Protein AF-A0A2C6KV16-F1 (afdb_monomer_lite)

Foldseek 3Di:
DVVVVVVVLVVLCVVCVPPDPVVNVVVVVVVVVLVVVVVVLVVLVVVLVVCVVCVVVVVHDPVNSVVSVVVSVVVVVVSVVVVVVVVVVVVVVVVVVVVVVVVPDDDDDDDDDDDDDDDDPPPVVVVVVVVVVVVVVVVVVVVVVVVVVVVVVVVVVVVVVVVVVVVVVVVVVVVVVVVVVVVVVVVVVVVVVVVVVVVCVVPPPCPVVVVVVVVVVVVVVVVVVVVVVD

Radius of gyration: 39.73 Å; chains: 1; bounding box: 92×37×128 Å

Sequence (230 aa):
RQQRGFESLRRISETTKNLPPLILLLIVIIQILHHDFLSELKTLEKTVDVAERNAARFGLSAEEVQERRAFVSSQRAILDTIRSQLQKAIERENKEKRKAAENGGAGGEERMLFTSSSHLVREETTAAIFHNQQKQHQTLLLQQQDSQLEEISQSASKLHETALMINQELQDQHRMLDELDEDIDQQAAQMNFLMRRMAKILKTSSVRQLCLILWLTCIALLLFLLLIIT

pLDDT: mean 70.68, std 15.04, range [32.41, 92.5]

InterPro domains:
  IPR000727 Target SNARE coiled-coil homology domain [PS50192] (139-201)
  IPR010989 SNARE [SSF47661] (39-88)
  IPR015260 Syntaxin 6/10/61, N-terminal [PF09177] (40-82)

Organism: NCBI:txid483139

Secondary structure (DSSP, 8-state):
-HHHHHHHHHHHHHHTTTS-HHHHHHHHHHHHHHHHHHHHHHHHHHHHHHHHHTHHHHT--HHHHHHHHHHHHHHHHHHHHHHHHHHHHHHHHHHHHHHHHHTT---------------SSSHHHHHHHHHHHHHHHHHHHHHHHHHHHHHHHHHHHHHHHHHHHHHHHHHHHHHHHHHHHHHHHHHHHHHHHHHHHHHHHHHHHHHHHHHHHHHHHHHHHHHHHHHHH-

Structure (mmCIF, N/CA/C/O backbone):
data_AF-A0A2C6KV16-F1
#
_entry.id   AF-A0A2C6KV16-F1
#
loop_
_atom_site.group_PDB
_atom_site.id
_atom_site.type_symbol
_atom_site.label_atom_id
_atom_site.label_alt_id
_atom_site.label_comp_id
_atom_site.label_asym_id
_atom_site.label_entity_id
_atom_site.label_seq_id
_atom_site.pdbx_PDB_ins_code
_atom_site.Cartn_x
_atom_site.Cartn_y
_atom_site.Cartn_z
_atom_site.occupancy
_atom_site.B_iso_or_equiv
_atom_site.auth_seq_id
_atom_site.auth_comp_id
_atom_site.auth_asym_id
_atom_site.auth_atom_id
_atom_site.pdbx_PDB_model_num
ATOM 1 N N . ARG A 1 1 ? -15.009 -27.052 -14.267 1.00 50.97 1 ARG A N 1
ATOM 2 C CA . ARG A 1 1 ? -14.378 -25.701 -14.221 1.00 50.97 1 ARG A CA 1
ATOM 3 C C . ARG A 1 1 ? -12.845 -25.790 -14.161 1.00 50.97 1 ARG A C 1
ATOM 5 O O . ARG A 1 1 ? -12.214 -25.065 -14.911 1.00 50.97 1 ARG A O 1
ATOM 12 N N . GLN A 1 2 ? -12.268 -26.729 -13.398 1.00 45.97 2 GLN A N 1
ATOM 13 C CA . GLN A 1 2 ? -10.814 -26.977 -13.296 1.00 45.97 2 GLN A CA 1
ATOM 14 C C . GLN A 1 2 ? -10.091 -27.299 -14.625 1.00 45.97 2 GLN A C 1
ATOM 16 O O . GLN A 1 2 ? -9.020 -26.762 -14.876 1.00 45.97 2 GLN A O 1
ATOM 21 N N . GLN A 1 3 ? -10.689 -28.099 -15.520 1.00 42.94 3 GLN A N 1
ATOM 22 C CA . GLN A 1 3 ? -10.040 -28.495 -16.787 1.00 42.94 3 GLN A CA 1
ATOM 23 C C . GLN A 1 3 ? -9.777 -27.330 -17.755 1.00 42.94 3 GLN A C 1
ATOM 25 O O . GLN A 1 3 ? -8.780 -27.340 -18.467 1.00 42.94 3 GLN A O 1
ATOM 30 N N . ARG A 1 4 ? -10.617 -26.285 -17.743 1.00 53.72 4 ARG A N 1
ATOM 31 C CA . ARG A 1 4 ? -10.413 -25.104 -18.601 1.00 53.72 4 ARG A CA 1
ATOM 32 C C . ARG A 1 4 ? -9.216 -24.258 -18.149 1.00 53.72 4 ARG A C 1
ATOM 34 O O . ARG A 1 4 ? -8.528 -23.691 -18.991 1.00 53.72 4 ARG A O 1
ATOM 41 N N . GLY A 1 5 ? -8.933 -24.222 -16.843 1.00 53.81 5 GLY A N 1
ATOM 42 C CA . GLY A 1 5 ? -7.751 -23.546 -16.299 1.00 53.81 5 GLY A CA 1
ATOM 43 C C . GLY A 1 5 ? -6.461 -24.245 -16.723 1.00 53.81 5 GLY A C 1
ATOM 44 O O . GLY A 1 5 ? -5.536 -23.601 -17.204 1.00 53.81 5 GLY A O 1
ATOM 45 N N . PHE A 1 6 ? -6.445 -25.578 -16.654 1.00 55.62 6 PHE A N 1
ATOM 46 C CA . PHE A 1 6 ? -5.280 -26.384 -17.021 1.00 55.62 6 PHE A CA 1
ATOM 47 C C . PHE A 1 6 ? -4.923 -26.296 -18.511 1.00 55.62 6 PHE A C 1
ATOM 49 O O . PHE A 1 6 ? -3.746 -26.218 -18.854 1.00 55.62 6 PHE A O 1
ATOM 56 N N . GLU A 1 7 ? -5.914 -26.243 -19.405 1.00 56.78 7 GLU A N 1
ATOM 57 C CA . GLU A 1 7 ? -5.645 -26.046 -20.837 1.00 56.78 7 GLU A CA 1
ATOM 58 C C . GLU A 1 7 ? -5.160 -24.634 -21.173 1.00 56.78 7 GLU A C 1
ATOM 60 O O . GLU A 1 7 ? -4.339 -24.465 -22.074 1.00 56.78 7 GLU A O 1
ATOM 65 N N . SER A 1 8 ? -5.615 -23.627 -20.424 1.00 57.25 8 SER A N 1
ATOM 66 C CA . SER A 1 8 ? -5.128 -22.249 -20.562 1.00 57.25 8 SER A CA 1
ATOM 67 C C . SER A 1 8 ? -3.657 -22.166 -20.144 1.00 57.25 8 SER A C 1
ATOM 69 O O . SER A 1 8 ? -2.835 -21.624 -20.876 1.00 57.25 8 SER A O 1
ATOM 71 N N . LEU A 1 9 ? -3.306 -22.809 -19.026 1.00 51.72 9 LEU A N 1
ATOM 72 C CA . LEU A 1 9 ? -1.932 -22.901 -18.525 1.00 51.72 9 LEU A CA 1
ATOM 73 C C . LEU A 1 9 ? -1.017 -23.712 -19.457 1.00 51.72 9 LEU A C 1
ATOM 75 O O . LEU A 1 9 ? 0.135 -23.338 -19.666 1.00 51.72 9 LEU A O 1
ATOM 79 N N . ARG A 1 10 ? -1.533 -24.781 -20.079 1.00 63.16 10 ARG A N 1
ATOM 80 C CA . ARG A 1 10 ? -0.783 -25.597 -21.048 1.00 63.16 10 ARG A CA 1
ATOM 81 C C . ARG A 1 10 ? -0.471 -24.831 -22.335 1.00 63.16 10 ARG A C 1
ATOM 83 O O . ARG A 1 10 ? 0.656 -24.897 -22.814 1.00 63.16 10 ARG A O 1
ATOM 90 N N . ARG A 1 11 ? -1.433 -24.062 -22.857 1.00 63.81 11 ARG A N 1
ATOM 91 C CA . ARG A 1 11 ? -1.222 -23.205 -24.039 1.00 63.81 11 ARG A CA 1
ATOM 92 C C . ARG A 1 11 ? -0.214 -22.087 -23.762 1.00 63.81 11 ARG A C 1
ATOM 94 O O . ARG A 1 11 ? 0.599 -21.788 -24.627 1.00 63.81 11 ARG A O 1
ATOM 101 N N . ILE A 1 12 ? -0.227 -21.528 -22.551 1.00 53.81 12 ILE A N 1
ATOM 102 C CA . ILE A 1 12 ? 0.716 -20.481 -22.130 1.00 53.81 12 ILE A CA 1
ATOM 103 C C . ILE A 1 12 ? 2.130 -21.053 -21.959 1.00 53.81 12 ILE A C 1
ATOM 105 O O . ILE A 1 12 ? 3.084 -20.454 -22.448 1.00 53.81 12 ILE A O 1
ATOM 109 N N . SER A 1 13 ? 2.255 -22.250 -21.373 1.00 56.69 13 SER A N 1
ATOM 110 C CA . SER A 1 13 ? 3.524 -22.984 -21.266 1.00 56.69 13 SER A CA 1
ATOM 111 C C . SER A 1 13 ? 4.144 -23.308 -22.633 1.00 56.69 13 SER A C 1
ATOM 113 O O . SER A 1 13 ? 5.364 -23.238 -22.792 1.00 56.69 13 SER A O 1
ATOM 115 N N . GLU A 1 14 ? 3.327 -23.625 -23.643 1.00 60.06 14 GLU A N 1
ATOM 116 C CA . GLU A 1 14 ? 3.819 -23.883 -25.001 1.00 60.06 14 GLU A CA 1
ATOM 117 C C . GLU A 1 14 ? 4.309 -22.620 -25.719 1.00 60.06 14 GLU A C 1
ATOM 119 O O . GLU A 1 14 ? 5.289 -22.698 -26.462 1.00 60.06 14 GLU A O 1
ATOM 124 N N . THR A 1 15 ? 3.710 -21.454 -25.454 1.00 56.59 15 THR A N 1
ATOM 125 C CA . THR A 1 15 ? 4.169 -20.156 -25.992 1.00 56.59 15 THR A CA 1
ATOM 126 C C . THR A 1 15 ? 5.440 -19.607 -25.329 1.00 56.59 15 THR A C 1
ATOM 128 O O . THR A 1 15 ? 6.039 -18.659 -25.839 1.00 56.59 15 THR A O 1
ATOM 131 N N . THR A 1 16 ? 5.895 -20.212 -24.228 1.00 50.28 16 THR A N 1
ATOM 132 C CA . THR A 1 16 ? 7.028 -19.743 -23.406 1.00 50.28 16 THR A CA 1
ATOM 133 C C . THR A 1 16 ? 8.195 -20.731 -23.351 1.00 50.28 16 THR A C 1
ATOM 135 O O . THR A 1 16 ? 9.044 -20.620 -22.471 1.00 50.28 16 THR A O 1
ATOM 138 N N . LYS A 1 17 ? 8.280 -21.690 -24.285 1.00 54.38 17 LYS A N 1
ATOM 139 C CA . LYS A 1 17 ? 9.360 -22.702 -24.337 1.00 54.38 17 LYS A CA 1
ATOM 140 C C . LYS A 1 17 ? 10.787 -22.125 -24.404 1.00 54.38 17 LYS A C 1
ATOM 142 O O . LYS A 1 17 ? 11.734 -22.858 -24.150 1.00 54.38 17 LYS A O 1
ATOM 147 N N . ASN A 1 18 ? 10.930 -20.829 -24.695 1.00 55.12 18 ASN A N 1
ATOM 148 C CA . ASN A 1 18 ? 12.212 -20.138 -24.858 1.00 55.12 18 ASN A CA 1
ATOM 149 C C . ASN A 1 18 ? 12.511 -19.102 -23.751 1.00 55.12 18 ASN A C 1
ATOM 151 O O . ASN A 1 18 ? 13.479 -18.357 -23.878 1.00 55.12 18 ASN A O 1
ATOM 155 N N . LEU A 1 19 ? 11.688 -19.012 -22.697 1.00 51.97 19 LEU A N 1
ATOM 156 C CA . LEU A 1 19 ? 11.923 -18.118 -21.553 1.00 51.97 19 LEU A CA 1
ATOM 157 C C . LEU A 1 19 ? 12.497 -18.909 -20.362 1.00 51.97 19 LEU A C 1
ATOM 159 O O . LEU A 1 19 ? 12.080 -20.048 -20.139 1.00 51.97 19 LEU A O 1
ATOM 163 N N . PRO A 1 20 ? 13.421 -18.332 -19.570 1.00 61.94 20 PRO A N 1
ATOM 164 C CA . PRO A 1 20 ? 13.979 -19.008 -18.406 1.00 61.94 20 PRO A CA 1
ATOM 165 C C . PRO A 1 20 ? 12.869 -19.415 -17.418 1.00 61.94 20 PRO A C 1
ATOM 167 O O . PRO A 1 20 ? 11.919 -18.655 -17.206 1.00 61.94 20 PRO A O 1
ATOM 170 N N . PRO A 1 21 ? 12.978 -20.599 -16.785 1.00 56.19 21 PRO A N 1
ATOM 171 C CA . PRO A 1 21 ? 11.892 -21.233 -16.026 1.00 56.19 21 PRO A CA 1
ATOM 172 C C . PRO A 1 21 ? 11.355 -20.375 -14.869 1.00 56.19 21 PRO A C 1
ATOM 174 O O . PRO A 1 21 ? 10.180 -20.471 -14.522 1.00 56.19 21 PRO A O 1
ATOM 177 N N . LEU A 1 22 ? 12.185 -19.483 -14.319 1.00 46.25 22 LEU A N 1
ATOM 178 C CA . LEU A 1 22 ? 11.795 -18.528 -13.279 1.00 46.25 22 LEU A CA 1
ATOM 179 C C . LEU A 1 22 ? 10.806 -17.461 -13.776 1.00 46.25 22 LEU A C 1
ATOM 181 O O . LEU A 1 22 ? 9.890 -17.099 -13.043 1.00 46.25 22 LEU A O 1
ATOM 185 N N . ILE A 1 23 ? 10.931 -16.998 -15.025 1.00 51.38 23 ILE A N 1
ATOM 186 C CA . ILE A 1 23 ? 10.012 -16.000 -15.600 1.00 51.38 23 ILE A CA 1
ATOM 187 C C . ILE A 1 23 ? 8.648 -16.638 -15.871 1.00 51.38 23 ILE A C 1
ATOM 189 O O . ILE A 1 23 ? 7.614 -16.022 -15.628 1.00 51.38 23 ILE A O 1
ATOM 193 N N . LEU A 1 24 ? 8.632 -17.900 -16.305 1.00 53.69 24 LEU A N 1
ATOM 194 C CA . LEU A 1 24 ? 7.390 -18.642 -16.503 1.00 53.69 24 LEU A CA 1
ATOM 195 C C . LEU A 1 24 ? 6.628 -18.832 -15.186 1.00 53.69 24 LEU A C 1
ATOM 197 O O . LEU A 1 24 ? 5.419 -18.615 -15.130 1.00 53.69 24 LEU A O 1
ATOM 201 N N . LEU A 1 25 ? 7.346 -19.200 -14.124 1.00 57.19 25 LEU A N 1
ATOM 202 C CA . LEU A 1 25 ? 6.780 -19.368 -12.790 1.00 57.19 25 LEU A CA 1
ATOM 203 C C . LEU A 1 25 ? 6.233 -18.037 -12.250 1.00 57.19 25 LEU A C 1
ATOM 205 O O . LEU A 1 25 ? 5.113 -18.006 -11.743 1.00 57.19 25 LEU A O 1
ATOM 209 N N . LEU A 1 26 ? 6.956 -16.932 -12.452 1.00 52.53 26 LEU A N 1
ATOM 210 C CA . LEU A 1 26 ? 6.503 -15.589 -12.082 1.00 52.53 26 LEU A CA 1
ATOM 211 C C . LEU A 1 26 ? 5.221 -15.183 -12.831 1.00 52.53 26 LEU A C 1
ATOM 213 O O . LEU A 1 26 ? 4.265 -14.728 -12.207 1.00 52.53 26 LEU A O 1
ATOM 217 N N . ILE A 1 27 ? 5.161 -15.391 -14.151 1.00 63.50 27 ILE A N 1
ATOM 218 C CA . ILE A 1 27 ? 3.979 -15.063 -14.967 1.00 63.50 27 ILE A CA 1
ATOM 219 C C . ILE A 1 27 ? 2.761 -15.882 -14.522 1.00 63.50 27 ILE A C 1
ATOM 221 O O . ILE A 1 27 ? 1.667 -15.333 -14.389 1.00 63.50 27 ILE A O 1
ATOM 225 N N . VAL A 1 28 ? 2.937 -17.181 -14.260 1.00 70.69 28 VAL A N 1
ATOM 226 C CA . VAL A 1 28 ? 1.849 -18.060 -13.805 1.00 70.69 28 VAL A CA 1
ATOM 227 C C . VAL A 1 28 ? 1.347 -17.648 -12.419 1.00 70.69 28 VAL A C 1
ATOM 229 O O . VAL A 1 28 ? 0.135 -17.564 -12.221 1.00 70.69 28 VAL A O 1
ATOM 232 N N . ILE A 1 29 ? 2.247 -17.326 -11.482 1.00 66.44 29 ILE A N 1
ATOM 233 C CA . ILE A 1 29 ? 1.869 -16.845 -10.143 1.00 66.44 29 ILE A CA 1
ATOM 234 C C . ILE A 1 29 ? 1.100 -15.526 -10.236 1.00 66.44 29 ILE A C 1
ATOM 236 O O . ILE A 1 29 ? 0.034 -15.403 -9.634 1.00 66.44 29 ILE A O 1
ATOM 240 N N . ILE A 1 30 ? 1.584 -14.568 -11.033 1.00 67.38 30 ILE A N 1
ATOM 241 C CA . ILE A 1 30 ? 0.908 -13.278 -11.231 1.00 67.38 30 ILE A CA 1
ATOM 242 C C . ILE A 1 30 ? -0.490 -13.482 -11.831 1.00 67.38 30 ILE A C 1
ATOM 244 O O . ILE A 1 30 ? -1.440 -12.825 -11.409 1.00 67.38 30 ILE A O 1
ATOM 248 N N . GLN A 1 31 ? -0.654 -14.405 -12.782 1.00 68.69 31 GLN A N 1
ATOM 249 C CA . GLN A 1 31 ? -1.960 -14.680 -13.389 1.00 68.69 31 GLN A CA 1
ATOM 250 C C . GLN A 1 31 ? -2.952 -15.348 -12.431 1.00 68.69 31 GLN A C 1
ATOM 252 O O . GLN A 1 31 ? -4.137 -15.004 -12.466 1.00 68.69 31 GLN A O 1
ATOM 257 N N . ILE A 1 32 ? -2.490 -16.272 -11.583 1.00 73.12 32 ILE A N 1
ATOM 258 C CA . ILE A 1 32 ? -3.321 -16.909 -10.550 1.00 73.12 32 ILE A CA 1
ATOM 259 C C . ILE A 1 32 ? -3.755 -15.861 -9.523 1.00 73.12 32 ILE A C 1
ATOM 261 O O . ILE A 1 32 ? -4.952 -15.699 -9.286 1.00 73.12 32 ILE A O 1
ATOM 265 N N . LEU A 1 33 ? -2.802 -15.076 -9.012 1.00 74.06 33 LEU A N 1
ATOM 266 C CA . LEU A 1 33 ? -3.068 -14.017 -8.040 1.00 74.06 33 LEU A CA 1
ATOM 267 C C . LEU A 1 33 ? -4.052 -12.974 -8.594 1.00 74.06 33 LEU A C 1
ATOM 269 O O . LEU A 1 33 ? -4.993 -12.573 -7.914 1.00 74.06 33 LEU A O 1
ATOM 273 N N . HIS A 1 34 ? -3.888 -12.582 -9.859 1.00 75.12 34 HIS A N 1
ATOM 274 C CA . HIS A 1 34 ? -4.788 -11.646 -10.530 1.00 75.12 34 HIS A CA 1
ATOM 275 C C . HIS A 1 34 ? -6.211 -12.206 -10.695 1.00 75.12 34 HIS A C 1
ATOM 277 O O . HIS A 1 34 ? -7.190 -11.482 -10.509 1.00 75.12 34 HIS A O 1
ATOM 283 N N . HIS A 1 35 ? -6.351 -13.485 -11.050 1.00 78.25 35 HIS A N 1
ATOM 284 C CA . HIS A 1 35 ? -7.663 -14.117 -11.191 1.00 78.25 35 HIS A CA 1
ATOM 285 C C . HIS A 1 35 ? -8.401 -14.212 -9.847 1.00 78.25 35 HIS A C 1
ATOM 287 O O . HIS A 1 35 ? -9.601 -13.920 -9.783 1.00 78.25 35 HIS A O 1
ATOM 293 N N . ASP A 1 36 ? -7.692 -14.589 -8.787 1.00 72.81 36 ASP A N 1
ATOM 294 C CA . ASP A 1 36 ? -8.278 -14.757 -7.458 1.00 72.81 36 ASP A CA 1
ATOM 295 C C . ASP A 1 36 ? -8.688 -13.404 -6.864 1.00 72.81 36 ASP A C 1
ATOM 297 O O . ASP A 1 36 ? -9.837 -13.242 -6.444 1.00 72.81 36 ASP A O 1
ATOM 301 N N . PHE A 1 37 ? -7.840 -12.381 -6.998 1.00 74.00 37 PHE A N 1
ATOM 302 C CA . PHE A 1 37 ? -8.159 -11.018 -6.568 1.00 74.00 37 PHE A CA 1
ATOM 303 C C . PHE A 1 37 ? -9.368 -10.422 -7.315 1.00 74.00 37 PHE A C 1
ATOM 305 O O . PHE A 1 37 ? -10.244 -9.790 -6.721 1.00 74.00 37 PHE A O 1
ATOM 312 N N . LEU A 1 38 ? -9.492 -10.677 -8.624 1.00 77.31 38 LEU A N 1
ATOM 313 C CA . LEU A 1 38 ? -10.673 -10.269 -9.395 1.00 77.31 38 LEU A CA 1
ATOM 314 C C . LEU A 1 38 ? -11.961 -10.957 -8.926 1.00 77.31 38 LEU A C 1
ATOM 316 O O . LEU A 1 38 ? -13.040 -10.352 -8.950 1.00 77.31 38 LEU A O 1
ATOM 320 N N . SER A 1 39 ? -11.870 -12.222 -8.521 1.00 77.75 39 SER A N 1
ATOM 321 C CA . SER A 1 39 ? -13.004 -12.967 -7.972 1.00 77.75 39 SER A CA 1
ATOM 322 C C . SER A 1 39 ? -13.445 -12.401 -6.617 1.00 77.75 39 SER A C 1
ATOM 324 O O . SER A 1 39 ? -14.650 -12.268 -6.363 1.00 77.75 39 SER A O 1
ATOM 326 N N . GLU A 1 40 ? -12.490 -12.012 -5.774 1.00 76.06 40 GLU A N 1
ATOM 327 C CA . GLU A 1 40 ? -12.749 -11.365 -4.485 1.00 76.06 40 GLU A CA 1
ATOM 328 C C . GLU A 1 40 ? -13.396 -9.990 -4.659 1.00 76.06 40 GLU A C 1
ATOM 330 O O . GLU A 1 40 ? -14.449 -9.743 -4.068 1.00 76.06 40 GLU A O 1
ATOM 335 N N . LEU A 1 41 ? -12.878 -9.140 -5.553 1.00 80.12 41 LEU A N 1
ATOM 336 C CA . LEU A 1 41 ? -13.486 -7.834 -5.844 1.00 80.12 41 LEU A CA 1
ATOM 337 C C . LEU A 1 41 ? -14.923 -7.955 -6.358 1.00 80.12 41 LEU A C 1
ATOM 339 O O . LEU A 1 41 ? -15.801 -7.197 -5.949 1.00 80.12 41 LEU A O 1
ATOM 343 N N . LYS A 1 42 ? -15.199 -8.937 -7.220 1.00 80.44 42 LYS A N 1
ATOM 344 C CA . LYS A 1 42 ? -16.558 -9.197 -7.716 1.00 80.44 42 LYS A CA 1
ATOM 345 C C . LYS A 1 42 ? -17.500 -9.675 -6.611 1.00 80.44 42 LYS A C 1
ATOM 347 O O . LYS A 1 42 ? -18.708 -9.452 -6.681 1.00 80.44 42 LYS A O 1
ATOM 352 N N . THR A 1 43 ? -16.966 -10.379 -5.621 1.00 80.94 43 THR A N 1
ATOM 353 C CA . THR A 1 43 ? -17.733 -10.818 -4.454 1.00 80.94 43 THR A CA 1
ATOM 354 C C . THR A 1 43 ? -18.004 -9.636 -3.531 1.00 80.94 43 THR A C 1
ATOM 356 O O . THR A 1 43 ? -19.147 -9.442 -3.126 1.00 80.94 43 THR A O 1
ATOM 359 N N . LEU A 1 44 ? -16.999 -8.793 -3.290 1.00 74.94 44 LEU A N 1
ATOM 360 C CA . LEU A 1 44 ? -17.125 -7.569 -2.506 1.00 74.94 44 LEU A CA 1
ATOM 361 C C . LEU A 1 44 ? -18.143 -6.600 -3.121 1.00 74.94 44 LEU A C 1
ATOM 363 O O . LEU A 1 44 ? -19.001 -6.093 -2.409 1.00 74.94 44 LEU A O 1
ATOM 367 N N . GLU A 1 45 ? -18.122 -6.412 -4.440 1.00 78.88 45 GLU A N 1
ATOM 368 C CA . GLU A 1 45 ? -19.103 -5.585 -5.152 1.00 78.88 45 GLU A CA 1
ATOM 369 C C . GLU A 1 45 ? -20.535 -6.090 -4.957 1.00 78.88 45 GLU A C 1
ATOM 371 O O . GLU A 1 45 ? -21.436 -5.303 -4.680 1.00 78.88 45 GLU A O 1
ATOM 376 N N . LYS A 1 46 ? -20.756 -7.405 -5.046 1.00 79.69 46 LYS A N 1
ATOM 377 C CA . LYS A 1 46 ? -22.080 -7.988 -4.787 1.00 79.69 46 LYS A CA 1
ATOM 378 C C . LYS A 1 46 ? -22.515 -7.784 -3.341 1.00 79.69 46 LYS A C 1
ATOM 380 O O . LYS A 1 46 ? -23.692 -7.545 -3.095 1.00 79.69 46 LYS A O 1
ATOM 385 N N . THR A 1 47 ? -21.586 -7.879 -2.396 1.00 76.12 47 THR A N 1
ATOM 386 C CA . THR A 1 47 ? -21.865 -7.624 -0.979 1.00 76.12 47 THR A CA 1
ATOM 387 C C . THR A 1 47 ? -22.220 -6.159 -0.743 1.00 76.12 47 THR A C 1
ATOM 389 O O . THR A 1 47 ? -23.159 -5.883 -0.003 1.00 76.12 47 THR A O 1
ATOM 392 N N . VAL A 1 48 ? -21.534 -5.226 -1.409 1.00 73.19 48 VAL A N 1
ATOM 393 C CA . VAL A 1 48 ? -21.855 -3.792 -1.365 1.00 73.19 48 VAL A CA 1
ATOM 394 C C . VAL A 1 48 ? -23.220 -3.518 -1.998 1.00 73.19 48 VAL A C 1
ATOM 396 O O . VAL A 1 48 ? -24.024 -2.841 -1.377 1.00 73.19 48 VAL A O 1
ATOM 399 N N . ASP A 1 49 ? -23.546 -4.108 -3.148 1.00 78.31 49 ASP A N 1
ATOM 400 C CA . ASP A 1 49 ? -24.857 -3.946 -3.805 1.00 78.31 49 ASP A CA 1
ATOM 401 C C . ASP A 1 49 ? -26.004 -4.522 -2.937 1.00 78.31 49 ASP A C 1
ATOM 403 O O . ASP A 1 49 ? -27.080 -3.937 -2.802 1.00 78.31 49 ASP A O 1
ATOM 407 N N . VAL A 1 50 ? -25.771 -5.645 -2.245 1.00 77.25 50 VAL A N 1
ATOM 408 C CA . VAL A 1 50 ? -26.725 -6.206 -1.266 1.00 77.25 50 VAL A CA 1
ATOM 409 C C . VAL A 1 50 ? -26.870 -5.314 -0.027 1.00 77.25 50 VAL A C 1
ATOM 411 O O . VAL A 1 50 ? -27.985 -5.175 0.490 1.00 77.25 50 VAL A O 1
ATOM 414 N N . ALA A 1 51 ? -25.771 -4.717 0.438 1.00 67.31 51 ALA A N 1
ATOM 415 C CA . ALA A 1 51 ? -25.750 -3.785 1.560 1.00 67.31 51 ALA A CA 1
ATOM 416 C C . ALA A 1 51 ? -26.432 -2.451 1.211 1.00 67.31 51 ALA A C 1
ATOM 418 O O . ALA A 1 51 ? -27.203 -1.954 2.024 1.00 67.31 51 ALA A O 1
ATOM 419 N N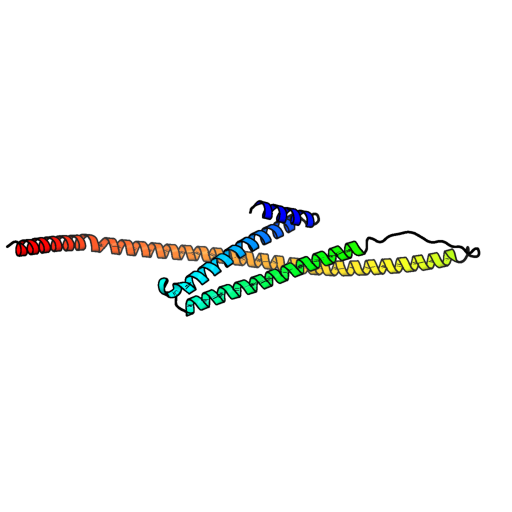 . GLU A 1 52 ? -26.245 -1.927 -0.005 1.00 67.62 52 GLU A N 1
ATOM 420 C CA . GLU A 1 52 ? -26.931 -0.737 -0.536 1.00 67.62 52 GLU A CA 1
ATOM 421 C C . GLU A 1 52 ? -28.450 -0.954 -0.572 1.00 67.62 52 GLU A C 1
ATOM 423 O O . GLU A 1 52 ? -29.220 -0.141 -0.058 1.00 67.62 52 GLU A O 1
ATOM 428 N N . ARG A 1 53 ? -28.901 -2.101 -1.094 1.00 76.31 53 ARG A N 1
ATOM 429 C CA . ARG A 1 53 ? -30.334 -2.439 -1.183 1.00 76.31 53 ARG A CA 1
ATOM 430 C C . ARG A 1 53 ? -30.998 -2.682 0.175 1.00 76.31 53 ARG A C 1
ATOM 432 O O . ARG A 1 53 ? -32.218 -2.605 0.270 1.00 76.31 53 ARG A O 1
ATOM 439 N N . ASN A 1 54 ? -30.218 -2.987 1.214 1.00 70.25 54 ASN A N 1
ATOM 440 C CA . ASN A 1 54 ? -30.701 -3.260 2.571 1.00 70.25 54 ASN A CA 1
ATOM 441 C C . ASN A 1 54 ? -30.079 -2.318 3.617 1.00 70.25 54 ASN A C 1
ATOM 443 O O . ASN A 1 54 ? -29.969 -2.693 4.786 1.00 70.25 54 ASN A O 1
ATOM 447 N N . ALA A 1 55 ? -29.688 -1.100 3.229 1.00 61.12 55 ALA A N 1
ATOM 448 C CA . ALA A 1 55 ? -28.933 -0.181 4.087 1.00 61.12 55 ALA A CA 1
ATOM 449 C C . ALA A 1 55 ? -29.637 0.102 5.428 1.00 61.12 55 ALA A C 1
ATOM 451 O O . ALA A 1 55 ? -29.006 0.071 6.484 1.00 61.12 55 ALA A O 1
ATOM 452 N N . ALA A 1 56 ? -30.969 0.243 5.407 1.00 63.50 56 ALA A N 1
ATOM 453 C CA . ALA A 1 56 ? -31.795 0.451 6.599 1.00 63.50 56 ALA A CA 1
ATOM 454 C C . ALA A 1 56 ? -31.811 -0.750 7.568 1.00 63.50 56 ALA A C 1
ATOM 456 O O . ALA A 1 56 ? -31.998 -0.566 8.767 1.00 63.50 56 ALA A O 1
ATOM 457 N N . ARG A 1 57 ? -31.597 -1.980 7.075 1.00 67.12 57 ARG A N 1
ATOM 458 C CA . ARG A 1 57 ? -31.541 -3.200 7.901 1.00 67.12 57 ARG A CA 1
ATOM 459 C C . ARG A 1 57 ? -30.175 -3.381 8.575 1.00 67.12 57 ARG A C 1
ATOM 461 O O . ARG A 1 57 ? -30.095 -4.042 9.605 1.00 67.12 57 ARG A O 1
ATOM 468 N N . PHE A 1 58 ? -29.122 -2.807 7.991 1.00 60.75 58 PHE A N 1
ATOM 469 C CA . PHE A 1 58 ? -27.743 -2.892 8.481 1.00 60.75 58 PHE A CA 1
ATOM 470 C C . PHE A 1 58 ? 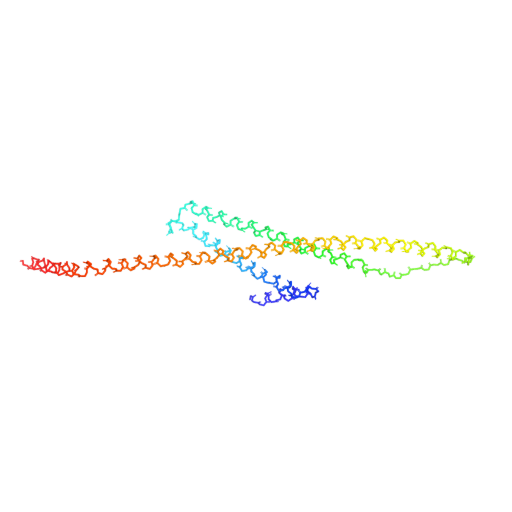-27.262 -1.623 9.202 1.00 60.75 58 PHE A C 1
ATOM 472 O O . PHE A 1 58 ? -26.146 -1.616 9.708 1.00 60.75 58 PHE A O 1
ATOM 479 N N . GLY A 1 59 ? -28.086 -0.570 9.273 1.00 70.12 59 GLY A N 1
ATOM 480 C CA . GLY A 1 59 ? -27.734 0.687 9.942 1.00 70.12 59 GLY A CA 1
ATOM 481 C C . GLY A 1 59 ? -26.621 1.476 9.244 1.00 70.12 59 GLY A C 1
ATOM 482 O O . GLY A 1 59 ? -25.940 2.259 9.897 1.00 70.12 59 GLY A O 1
ATOM 483 N N . LEU A 1 60 ? -26.418 1.257 7.941 1.00 70.94 60 LEU A N 1
ATOM 484 C CA . LEU A 1 60 ? -25.365 1.907 7.155 1.00 70.94 60 LEU A CA 1
ATOM 485 C C . LEU A 1 60 ? -25.785 3.333 6.778 1.00 70.94 60 LEU A C 1
ATOM 487 O O . LEU A 1 60 ? -26.889 3.540 6.263 1.00 70.94 60 LEU A O 1
ATOM 491 N N . SER A 1 61 ? -24.903 4.309 7.004 1.00 76.81 61 SER A N 1
ATOM 492 C CA . SER A 1 61 ? -25.127 5.686 6.555 1.00 76.81 61 SER A CA 1
ATOM 493 C C . SER A 1 61 ? -24.874 5.808 5.046 1.00 76.81 61 SER A C 1
ATOM 495 O O . SER A 1 61 ? -24.094 5.055 4.459 1.00 76.81 61 SER A O 1
ATOM 497 N N . ALA A 1 62 ? -25.531 6.771 4.393 1.00 72.44 62 ALA A N 1
ATOM 498 C CA . ALA A 1 62 ? -25.315 7.041 2.968 1.00 72.44 62 ALA A CA 1
ATOM 499 C C . ALA A 1 62 ? -23.856 7.436 2.658 1.00 72.44 62 ALA A C 1
ATOM 501 O O . ALA A 1 62 ? -23.356 7.168 1.568 1.00 72.44 62 ALA A O 1
ATOM 502 N N . GLU A 1 63 ? -23.172 8.029 3.636 1.00 75.56 63 GLU A N 1
ATOM 503 C CA . GLU A 1 63 ? -21.775 8.450 3.555 1.00 75.56 63 GLU A CA 1
ATOM 504 C C . GLU A 1 63 ? -20.823 7.243 3.538 1.00 75.56 63 GLU A C 1
ATOM 506 O O . GLU A 1 63 ? -19.969 7.136 2.660 1.00 75.56 63 GLU A O 1
ATOM 511 N N . GLU A 1 64 ? -21.053 6.254 4.406 1.00 70.50 64 GLU A N 1
ATOM 512 C CA . GLU A 1 64 ? -20.241 5.031 4.476 1.00 70.50 64 GLU A CA 1
ATOM 513 C C . GLU A 1 64 ? -20.380 4.167 3.208 1.00 70.50 64 GLU A C 1
ATOM 515 O O . GLU A 1 64 ? -19.422 3.566 2.714 1.00 70.50 64 GLU A O 1
ATOM 520 N N . VAL A 1 65 ? -21.581 4.133 2.627 1.00 74.81 65 VAL A N 1
ATOM 521 C CA . VAL A 1 65 ? -21.832 3.489 1.330 1.00 74.81 65 VAL A CA 1
ATOM 522 C C . VAL A 1 65 ? -21.037 4.175 0.214 1.00 74.81 65 VAL A C 1
ATOM 524 O O . VAL A 1 65 ? -20.448 3.504 -0.641 1.00 74.81 65 VAL A O 1
ATOM 527 N N . GLN A 1 66 ? -20.980 5.506 0.230 1.00 80.31 66 GLN A N 1
ATOM 528 C CA . GLN A 1 66 ? -20.270 6.278 -0.780 1.00 80.31 66 GLN A CA 1
ATOM 529 C C . GLN A 1 66 ? -18.748 6.116 -0.676 1.00 80.31 66 GLN A C 1
ATOM 531 O O . GLN A 1 66 ? -18.089 5.968 -1.709 1.00 80.31 66 GLN A O 1
ATOM 536 N N . GLU A 1 67 ? -18.195 6.036 0.535 1.00 79.56 67 GLU A N 1
ATOM 537 C CA . GLU A 1 67 ? -16.779 5.709 0.752 1.00 79.56 67 GLU A CA 1
ATOM 538 C C . GLU A 1 67 ? -16.429 4.310 0.236 1.00 79.56 67 GLU A C 1
ATOM 540 O O . GLU A 1 67 ? -15.451 4.137 -0.501 1.00 79.56 67 GLU A O 1
ATOM 545 N N . ARG A 1 68 ? -17.266 3.308 0.532 1.00 75.06 68 ARG A N 1
ATOM 546 C CA . ARG A 1 68 ? -17.066 1.934 0.038 1.00 75.06 68 ARG A CA 1
ATOM 547 C C . ARG A 1 68 ? -17.119 1.869 -1.489 1.00 75.06 68 ARG A C 1
ATOM 549 O O . ARG A 1 68 ? -16.314 1.171 -2.109 1.00 75.06 68 ARG A O 1
ATOM 556 N N . ARG A 1 69 ? -18.009 2.636 -2.120 1.00 77.38 69 ARG A N 1
ATOM 557 C CA . ARG A 1 69 ? -18.096 2.753 -3.583 1.00 77.38 69 ARG A CA 1
ATOM 558 C C . ARG A 1 69 ? -16.874 3.455 -4.184 1.00 77.38 69 ARG A C 1
ATOM 560 O O . ARG A 1 69 ? -16.349 2.990 -5.199 1.00 77.38 69 ARG A O 1
ATOM 567 N N . ALA A 1 70 ? -16.396 4.529 -3.557 1.00 78.00 70 ALA A N 1
ATOM 568 C CA . ALA A 1 70 ? -15.192 5.239 -3.982 1.00 78.00 70 ALA A CA 1
ATOM 569 C C . ALA A 1 70 ? -13.955 4.329 -3.904 1.00 78.00 70 ALA A C 1
ATOM 571 O O . ALA A 1 70 ? -13.193 4.238 -4.870 1.00 78.00 70 ALA A O 1
ATOM 572 N N . PHE A 1 71 ? -13.818 3.565 -2.819 1.00 79.31 71 PHE A N 1
ATOM 573 C CA . PHE A 1 71 ? -12.740 2.594 -2.646 1.00 79.31 71 PHE A CA 1
ATOM 574 C C . PHE A 1 71 ? -12.741 1.522 -3.746 1.00 79.31 71 PHE A C 1
ATOM 576 O O . PHE A 1 71 ? -11.725 1.318 -4.412 1.00 79.31 71 PHE A O 1
ATOM 583 N N . VAL A 1 72 ? -13.892 0.896 -4.017 1.00 79.69 72 VAL A N 1
ATOM 584 C CA . VAL A 1 72 ? -14.016 -0.115 -5.087 1.00 79.69 72 VAL A CA 1
ATOM 585 C C . VAL A 1 72 ? -13.699 0.481 -6.466 1.00 79.69 72 VAL A C 1
ATOM 587 O O . VAL A 1 72 ? -13.078 -0.182 -7.300 1.00 79.69 72 VAL A O 1
ATOM 590 N N . SER A 1 73 ? -14.073 1.739 -6.716 1.00 79.62 73 SER A N 1
ATOM 591 C CA . SER A 1 73 ? -13.761 2.420 -7.980 1.00 79.62 73 SER A CA 1
ATOM 592 C C . SER A 1 73 ? -12.264 2.716 -8.155 1.00 79.62 73 SER A C 1
ATOM 594 O O . SER A 1 73 ? -11.723 2.501 -9.239 1.00 79.62 73 SER A O 1
ATOM 596 N N . SER A 1 74 ? -11.578 3.118 -7.081 1.00 81.50 74 SER A N 1
ATOM 597 C CA . SER A 1 74 ? -10.130 3.360 -7.076 1.00 81.50 74 SER A CA 1
ATOM 598 C C . SER A 1 74 ? -9.352 2.071 -7.357 1.00 81.50 74 SER A C 1
ATOM 600 O O . SER A 1 74 ? -8.495 2.027 -8.241 1.00 81.50 74 SER A O 1
ATOM 602 N N . GLN A 1 75 ? -9.737 0.976 -6.695 1.00 71.81 75 GLN A N 1
ATOM 603 C CA . GLN A 1 75 ? -9.117 -0.335 -6.899 1.00 71.81 75 GLN A CA 1
ATOM 604 C C . GLN A 1 75 ? -9.306 -0.857 -8.335 1.00 71.81 75 GLN A C 1
ATOM 606 O O . GLN A 1 75 ? -8.392 -1.455 -8.905 1.00 71.81 75 GLN A O 1
ATOM 611 N N . ARG A 1 76 ? -10.449 -0.571 -8.976 1.00 75.44 76 ARG A N 1
ATOM 612 C CA . ARG A 1 76 ? -10.659 -0.873 -10.405 1.00 75.44 76 ARG A CA 1
ATOM 613 C C . ARG A 1 76 ? -9.724 -0.096 -11.326 1.00 75.44 76 ARG A C 1
ATOM 615 O O . ARG A 1 76 ? -9.151 -0.692 -12.233 1.00 75.44 76 ARG A O 1
ATOM 622 N N . ALA A 1 77 ? -9.540 1.199 -11.084 1.00 80.38 77 ALA A N 1
ATOM 623 C CA . ALA A 1 77 ? -8.672 2.036 -11.912 1.00 80.38 77 ALA A CA 1
ATOM 624 C C . ALA A 1 77 ? -7.201 1.581 -11.859 1.00 80.38 77 ALA A C 1
ATOM 626 O O . ALA A 1 77 ? -6.504 1.562 -12.880 1.00 80.38 77 ALA A O 1
ATOM 627 N N . ILE A 1 78 ? -6.738 1.152 -10.681 1.00 79.25 78 ILE A N 1
ATOM 628 C CA . ILE A 1 78 ? -5.402 0.566 -10.504 1.00 79.25 78 ILE A CA 1
ATOM 629 C C . ILE A 1 78 ? -5.278 -0.724 -11.322 1.00 79.25 78 ILE A C 1
ATOM 631 O O . ILE A 1 78 ? -4.303 -0.911 -12.053 1.00 79.25 78 ILE A O 1
ATOM 635 N N . LEU A 1 79 ? -6.290 -1.588 -11.265 1.00 69.94 79 LEU A N 1
ATOM 636 C CA . LEU A 1 79 ? -6.278 -2.867 -11.967 1.00 69.94 79 LEU A CA 1
ATOM 637 C C . LEU A 1 79 ? -6.301 -2.702 -13.494 1.00 69.94 79 LEU A C 1
ATOM 639 O O . LEU A 1 79 ? -5.562 -3.395 -14.195 1.00 69.94 79 LEU A O 1
ATOM 643 N N . ASP A 1 80 ? -7.065 -1.744 -14.015 1.00 78.00 80 ASP A N 1
ATOM 644 C CA . ASP A 1 80 ? -7.060 -1.415 -15.446 1.00 78.00 80 ASP A CA 1
ATOM 645 C C . ASP A 1 80 ? -5.709 -0.850 -15.904 1.00 78.00 80 ASP A C 1
ATOM 647 O O . ASP A 1 80 ? -5.238 -1.151 -17.007 1.00 78.00 80 ASP A O 1
ATOM 651 N N . THR A 1 81 ? -5.033 -0.095 -15.036 1.00 80.25 81 THR A N 1
ATOM 652 C CA . THR A 1 81 ? -3.682 0.413 -15.305 1.00 80.25 81 THR A CA 1
ATOM 653 C C . THR A 1 81 ? -2.679 -0.734 -15.392 1.00 80.25 81 THR A C 1
ATOM 655 O O . THR A 1 81 ? -1.936 -0.828 -16.372 1.00 80.25 81 THR A O 1
ATOM 658 N N . ILE A 1 82 ? -2.700 -1.656 -14.425 1.00 75.31 82 ILE A N 1
ATOM 659 C CA . ILE A 1 82 ? -1.833 -2.844 -14.416 1.00 75.31 82 ILE A CA 1
ATOM 660 C C . ILE A 1 82 ? -2.112 -3.721 -15.643 1.00 75.31 82 ILE A C 1
ATOM 662 O O . ILE A 1 82 ? -1.179 -4.139 -16.333 1.00 75.31 82 ILE A O 1
ATOM 666 N N . ARG A 1 83 ? -3.388 -3.939 -15.980 1.00 78.06 83 ARG A N 1
ATOM 667 C CA . ARG A 1 83 ? -3.801 -4.683 -17.176 1.00 78.06 83 ARG A CA 1
ATOM 668 C C . ARG A 1 83 ? -3.255 -4.046 -18.455 1.00 78.06 83 ARG A C 1
ATOM 670 O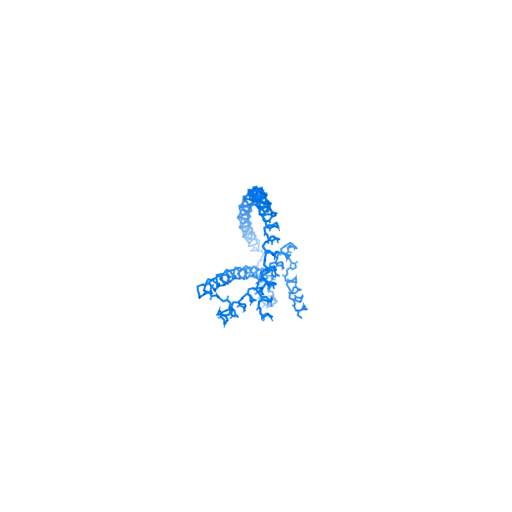 O . ARG A 1 83 ? -2.726 -4.754 -19.310 1.00 78.06 83 ARG A O 1
ATOM 677 N N . SER A 1 84 ? -3.363 -2.725 -18.584 1.00 78.06 84 SER A N 1
ATOM 678 C CA . SER A 1 84 ? -2.862 -1.971 -19.740 1.00 78.06 84 SER A CA 1
ATOM 679 C C . SER A 1 84 ? -1.343 -2.090 -19.883 1.00 78.06 84 SER A C 1
ATOM 681 O O . SER A 1 84 ? -0.840 -2.306 -20.987 1.00 78.06 84 SER A O 1
ATOM 683 N N . GLN A 1 85 ? -0.608 -2.014 -18.771 1.00 72.38 85 GLN A N 1
ATOM 684 C CA . GLN A 1 85 ? 0.849 -2.171 -18.774 1.00 72.38 85 GLN A CA 1
ATOM 685 C C . GLN A 1 85 ? 1.268 -3.596 -19.155 1.00 72.38 85 GLN A C 1
ATOM 687 O O . GLN A 1 85 ? 2.147 -3.774 -19.998 1.00 72.38 85 GLN A O 1
ATOM 692 N N . LEU A 1 86 ? 0.590 -4.611 -18.612 1.00 66.75 86 LEU A N 1
ATOM 693 C CA . LEU A 1 86 ? 0.870 -6.012 -18.925 1.00 66.75 86 LEU A CA 1
ATOM 694 C C . LEU A 1 86 ? 0.567 -6.338 -20.394 1.00 66.75 86 LEU A C 1
ATOM 696 O O . LEU A 1 86 ? 1.360 -6.997 -21.065 1.00 66.75 86 LEU A O 1
ATOM 700 N N . GLN A 1 87 ? -0.548 -5.836 -20.924 1.00 72.06 87 GLN A N 1
ATOM 701 C CA . GLN A 1 87 ? -0.923 -6.068 -22.317 1.00 72.06 87 GLN A CA 1
ATOM 702 C C . GLN A 1 87 ? 0.052 -5.387 -23.290 1.00 72.06 87 GLN A C 1
ATOM 704 O O . GLN A 1 87 ? 0.460 -6.002 -24.274 1.00 72.06 87 GLN A O 1
ATOM 709 N N . LYS A 1 88 ? 0.523 -4.174 -22.968 1.00 76.12 88 LYS A N 1
ATOM 710 C CA . LYS A 1 88 ? 1.582 -3.493 -23.731 1.00 76.12 88 LYS A CA 1
ATOM 711 C C . LYS A 1 88 ? 2.917 -4.236 -23.680 1.00 76.12 88 LYS A C 1
ATOM 713 O O . LYS A 1 88 ? 3.618 -4.267 -24.690 1.00 76.12 88 LYS A O 1
ATOM 718 N N . ALA A 1 89 ? 3.275 -4.829 -22.542 1.00 66.50 89 ALA A N 1
ATOM 719 C CA . ALA A 1 89 ? 4.493 -5.629 -22.415 1.00 66.50 89 ALA A CA 1
ATOM 720 C C . ALA A 1 89 ? 4.438 -6.888 -23.300 1.00 66.50 89 ALA A C 1
ATOM 722 O O . ALA A 1 89 ? 5.372 -7.143 -24.059 1.00 66.50 89 ALA A O 1
ATOM 723 N N . ILE A 1 90 ? 3.305 -7.600 -23.296 1.00 66.56 90 ILE A N 1
ATOM 724 C CA . ILE A 1 90 ? 3.082 -8.791 -24.136 1.00 66.56 90 ILE A CA 1
ATOM 725 C C . ILE A 1 90 ? 3.058 -8.430 -25.632 1.00 66.56 90 ILE A C 1
ATOM 727 O O . ILE A 1 90 ? 3.598 -9.156 -26.468 1.00 66.56 90 ILE A O 1
ATOM 731 N N . GLU A 1 91 ? 2.447 -7.301 -26.002 1.00 72.44 91 GLU A N 1
ATOM 732 C CA . GLU A 1 91 ? 2.434 -6.832 -27.393 1.00 72.44 91 GLU A CA 1
ATOM 733 C C . GLU A 1 91 ? 3.830 -6.439 -27.890 1.00 72.44 91 GLU A C 1
ATOM 735 O O . GLU A 1 91 ? 4.165 -6.752 -29.033 1.00 72.44 91 GLU A O 1
ATOM 740 N N . ARG A 1 92 ? 4.660 -5.802 -27.052 1.00 71.12 92 ARG A N 1
ATOM 741 C CA . ARG A 1 92 ? 6.059 -5.477 -27.387 1.00 71.12 92 ARG A CA 1
ATOM 742 C C . ARG A 1 92 ? 6.887 -6.740 -27.612 1.00 71.12 92 ARG A C 1
ATOM 744 O O . ARG A 1 92 ? 7.521 -6.854 -28.659 1.00 71.12 92 ARG A O 1
ATOM 751 N N . GLU A 1 93 ? 6.770 -7.719 -26.717 1.00 61.25 93 GLU A N 1
ATOM 752 C CA . GLU A 1 93 ? 7.460 -9.010 -26.827 1.00 61.25 93 GLU A CA 1
ATOM 753 C C . GLU A 1 93 ? 7.064 -9.770 -28.111 1.00 61.25 93 GLU A C 1
ATOM 755 O O . GLU A 1 93 ? 7.914 -10.275 -28.849 1.00 61.25 93 GLU A O 1
ATOM 760 N N . ASN A 1 94 ? 5.769 -9.812 -28.445 1.00 61.22 94 ASN A N 1
ATOM 761 C CA . ASN A 1 94 ? 5.295 -10.467 -29.669 1.00 61.22 94 ASN A CA 1
ATOM 762 C C . ASN A 1 94 ? 5.711 -9.720 -30.945 1.00 61.22 94 ASN A C 1
ATOM 764 O O . ASN A 1 94 ? 5.933 -10.347 -31.983 1.00 61.22 94 ASN A O 1
ATOM 768 N N . LYS A 1 95 ? 5.832 -8.388 -30.897 1.00 69.94 95 LYS A N 1
ATOM 769 C CA . LYS A 1 95 ? 6.281 -7.581 -32.042 1.00 69.94 95 LYS A CA 1
ATOM 770 C C . LYS A 1 95 ? 7.771 -7.784 -32.321 1.00 69.94 95 LYS A C 1
ATOM 772 O O . LYS A 1 95 ? 8.157 -7.829 -33.486 1.00 69.94 95 LYS A O 1
ATOM 777 N N . GLU A 1 96 ? 8.582 -7.962 -31.283 1.00 60.66 96 GLU A N 1
ATOM 778 C CA . GLU A 1 96 ? 10.010 -8.289 -31.400 1.00 60.66 96 GLU A CA 1
ATOM 779 C C . GLU A 1 96 ? 10.228 -9.702 -31.958 1.00 60.66 96 GLU A C 1
ATOM 781 O O . GLU A 1 96 ? 10.999 -9.875 -32.904 1.00 60.66 96 GLU A O 1
ATOM 786 N N . LYS A 1 97 ? 9.457 -10.696 -31.495 1.00 59.09 97 LYS A N 1
ATOM 787 C CA . LYS A 1 97 ? 9.506 -12.067 -32.042 1.00 59.09 97 LYS A CA 1
ATOM 788 C C . LYS A 1 97 ? 9.037 -12.155 -33.502 1.00 59.09 97 LYS A C 1
ATOM 790 O O . LYS A 1 97 ? 9.609 -12.916 -34.278 1.00 59.09 97 LYS A O 1
ATOM 795 N N . ARG A 1 98 ? 8.029 -11.367 -33.909 1.00 59.19 98 ARG A N 1
ATOM 796 C CA . ARG A 1 98 ? 7.553 -11.326 -35.311 1.00 59.19 98 ARG A CA 1
ATOM 797 C C . ARG A 1 98 ? 8.565 -10.674 -36.254 1.00 59.19 98 ARG A C 1
ATOM 799 O O . ARG A 1 98 ? 8.777 -11.199 -37.339 1.00 59.19 98 ARG A O 1
ATOM 806 N N . LYS A 1 99 ? 9.248 -9.610 -35.821 1.00 60.34 99 LYS A N 1
ATOM 807 C CA . LYS A 1 99 ? 10.326 -8.976 -36.602 1.00 60.34 99 LYS A CA 1
ATOM 808 C C . LYS A 1 99 ? 11.548 -9.886 -36.782 1.00 60.34 99 LYS A C 1
ATOM 810 O O . LYS A 1 99 ? 12.187 -9.833 -37.825 1.00 60.34 99 LYS A O 1
ATOM 815 N N . ALA A 1 100 ? 11.841 -10.750 -35.808 1.00 56.94 100 ALA A N 1
ATOM 816 C CA . ALA A 1 100 ? 12.902 -11.752 -35.927 1.00 56.94 100 ALA A CA 1
ATOM 817 C C . ALA A 1 100 ? 12.553 -12.894 -36.906 1.00 56.94 100 ALA A C 1
ATOM 819 O O . ALA A 1 100 ? 13.445 -13.437 -37.549 1.00 56.94 100 ALA A O 1
ATOM 820 N N . ALA A 1 101 ? 11.268 -13.241 -37.056 1.00 54.47 101 ALA A N 1
ATOM 821 C CA . ALA A 1 101 ? 10.809 -14.271 -37.994 1.00 54.47 101 ALA A CA 1
ATOM 822 C C . ALA A 1 101 ? 10.617 -13.752 -39.436 1.00 54.47 101 ALA A C 1
ATOM 824 O O . ALA A 1 101 ? 10.806 -14.505 -40.388 1.00 54.47 101 ALA A O 1
ATOM 825 N N . GLU A 1 102 ? 10.275 -12.472 -39.613 1.00 49.62 102 GLU A N 1
ATOM 826 C CA . GLU A 1 102 ? 10.037 -11.852 -40.929 1.00 49.62 102 GLU A CA 1
ATOM 827 C C . GLU A 1 102 ? 11.336 -11.601 -41.723 1.00 49.62 102 GLU A C 1
ATOM 829 O O . GLU A 1 102 ? 11.315 -11.578 -42.948 1.00 49.62 102 GLU A O 1
ATOM 834 N N . ASN A 1 103 ? 12.491 -11.532 -41.050 1.00 52.56 103 ASN A N 1
ATOM 835 C CA . ASN A 1 103 ? 13.810 -11.469 -41.697 1.00 52.56 103 ASN A CA 1
ATOM 836 C C . ASN A 1 103 ? 14.376 -12.852 -42.094 1.00 52.56 103 ASN A C 1
ATOM 838 O O . ASN A 1 103 ? 15.498 -12.934 -42.590 1.00 52.56 103 ASN A O 1
ATOM 842 N N . GLY A 1 104 ? 13.631 -13.939 -41.848 1.00 50.50 104 GLY A N 1
ATOM 843 C CA . GLY A 1 104 ? 14.106 -15.319 -41.993 1.00 50.50 104 GLY A CA 1
ATOM 844 C C . GLY A 1 104 ? 13.407 -16.176 -43.054 1.00 50.50 104 GLY A C 1
ATOM 845 O O . GLY A 1 104 ? 13.713 -17.364 -43.131 1.00 50.50 104 GLY A O 1
ATOM 846 N N . GLY A 1 105 ? 12.480 -15.649 -43.868 1.00 47.62 105 GLY A N 1
ATOM 847 C CA . GLY A 1 105 ? 11.760 -16.516 -44.810 1.00 47.62 105 GLY A CA 1
ATOM 848 C C . GLY A 1 105 ? 10.996 -15.844 -45.950 1.00 47.62 105 GLY A C 1
ATOM 849 O O . GLY A 1 105 ? 9.855 -15.436 -45.769 1.00 47.62 105 GLY A O 1
ATOM 850 N N . ALA A 1 106 ? 11.599 -15.862 -47.143 1.00 39.69 106 ALA A N 1
ATOM 851 C CA . ALA A 1 106 ? 10.972 -15.998 -48.470 1.00 39.69 106 ALA A CA 1
ATOM 852 C C . ALA A 1 106 ? 12.120 -16.330 -49.456 1.00 39.69 106 ALA A C 1
ATOM 854 O O . ALA A 1 106 ? 13.064 -15.555 -49.552 1.00 39.69 106 ALA A O 1
ATOM 855 N N . GLY A 1 107 ? 12.247 -17.539 -5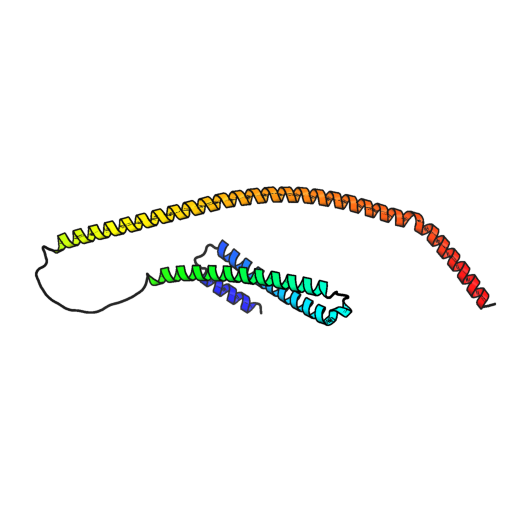0.030 1.00 35.38 107 GLY A N 1
ATOM 856 C CA . GLY A 1 107 ? 11.410 -18.084 -51.117 1.00 35.38 107 GLY A CA 1
ATOM 857 C C . GLY A 1 107 ? 11.740 -17.323 -52.412 1.00 35.38 107 GLY A C 1
ATOM 858 O O . GLY A 1 107 ? 11.547 -16.119 -52.438 1.00 35.38 107 GLY A O 1
ATOM 859 N N . GLY A 1 108 ? 12.300 -17.868 -53.490 1.00 35.78 108 GLY A N 1
ATOM 860 C CA . GLY A 1 108 ? 12.037 -19.110 -54.213 1.00 35.78 108 GLY A CA 1
ATOM 861 C C . GLY A 1 108 ? 12.284 -18.811 -55.712 1.00 35.78 108 GLY A C 1
ATOM 862 O O . GLY A 1 108 ? 12.259 -17.655 -56.119 1.00 35.78 108 GLY A O 1
ATOM 863 N N . GLU A 1 109 ? 12.596 -19.851 -56.476 1.00 41.22 109 GLU A N 1
ATOM 864 C CA . GLU A 1 109 ? 13.050 -19.943 -57.879 1.00 41.22 109 GLU A CA 1
ATOM 865 C C . GLU A 1 109 ? 12.417 -19.071 -59.002 1.00 41.22 109 GLU A C 1
ATOM 867 O O . GLU A 1 109 ? 11.253 -18.689 -58.949 1.00 41.22 109 GLU A O 1
ATOM 872 N N . GLU A 1 110 ? 13.208 -18.965 -60.095 1.00 35.75 110 GLU A N 1
ATOM 873 C CA . GLU A 1 110 ? 12.854 -18.925 -61.542 1.00 35.75 110 GLU A CA 1
ATOM 874 C C . GLU A 1 110 ? 12.822 -17.577 -62.328 1.00 35.75 110 GLU A C 1
ATOM 876 O O . GLU A 1 110 ? 11.849 -16.833 -62.266 1.00 35.75 110 GLU A O 1
ATOM 881 N N . ARG A 1 111 ? 13.834 -17.302 -63.192 1.00 37.31 111 ARG A N 1
ATOM 882 C CA . ARG A 1 111 ? 13.766 -17.429 -64.683 1.00 37.31 111 ARG A CA 1
ATOM 883 C C . ARG A 1 111 ? 15.021 -16.946 -65.458 1.00 37.31 111 ARG A C 1
ATOM 885 O O . ARG A 1 111 ? 15.582 -15.890 -65.203 1.00 37.31 111 ARG A O 1
ATOM 892 N N . MET A 1 112 ? 15.367 -17.755 -66.466 1.00 38.66 112 MET A N 1
ATOM 893 C CA . MET A 1 112 ? 16.256 -17.598 -67.643 1.00 38.66 112 MET A CA 1
ATOM 894 C C . MET A 1 112 ? 16.318 -16.205 -68.324 1.00 38.66 112 MET A C 1
ATOM 896 O O . MET A 1 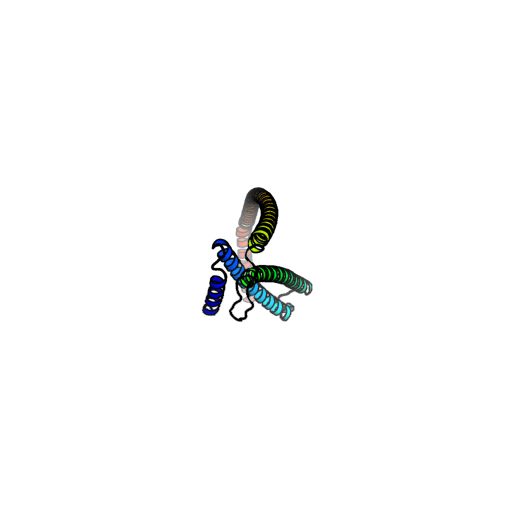112 ? 15.271 -15.598 -68.520 1.00 38.66 112 MET A O 1
ATOM 900 N N . LEU A 1 113 ? 17.483 -15.782 -68.865 1.00 34.62 113 LEU A N 1
ATOM 901 C CA . LEU A 1 113 ? 17.926 -16.010 -70.272 1.00 34.62 113 LEU A CA 1
ATOM 902 C C . LEU A 1 113 ? 19.127 -15.100 -70.693 1.00 34.62 113 LEU A C 1
ATOM 904 O O . LEU A 1 113 ? 19.035 -13.882 -70.639 1.00 34.62 113 LEU A O 1
ATOM 908 N N . PHE A 1 114 ? 20.221 -15.734 -71.146 1.00 38.09 114 PHE A N 1
ATOM 909 C CA . PHE A 1 114 ? 21.172 -15.383 -72.233 1.00 38.09 114 PHE A CA 1
ATOM 910 C C . PHE A 1 114 ? 21.512 -13.906 -72.566 1.00 38.09 114 PHE A C 1
ATOM 912 O O . PHE A 1 114 ? 20.651 -13.175 -73.029 1.00 38.09 114 PHE A O 1
ATOM 919 N N . THR A 1 115 ? 22.802 -13.525 -72.540 1.00 32.41 115 THR A N 1
ATOM 920 C CA . THR A 1 115 ? 23.606 -13.216 -73.754 1.00 32.41 115 THR A CA 1
ATOM 921 C C . THR A 1 115 ? 25.111 -13.207 -73.435 1.00 32.41 115 THR A C 1
ATOM 923 O O . THR A 1 115 ? 25.541 -12.959 -72.312 1.00 32.41 115 THR A O 1
ATOM 926 N N . SER A 1 116 ? 25.894 -13.569 -74.445 1.00 42.12 116 SER A N 1
ATOM 927 C CA . SER A 1 116 ? 27.282 -14.016 -74.393 1.00 42.12 116 SER A CA 1
ATOM 928 C C . SER A 1 116 ? 28.353 -12.914 -74.301 1.00 42.12 116 SER A C 1
ATOM 930 O O . SER A 1 116 ? 28.254 -11.875 -74.938 1.00 42.12 116 SER A O 1
ATOM 932 N N . SER A 1 117 ? 29.472 -13.290 -73.665 1.00 43.19 117 SER A N 1
ATOM 933 C CA . SER A 1 117 ? 30.847 -13.136 -74.178 1.00 43.19 117 SER A CA 1
ATOM 934 C C . SER A 1 117 ? 31.475 -11.733 -74.262 1.00 43.19 117 SER A C 1
ATOM 936 O O . SER A 1 117 ? 31.614 -11.200 -75.357 1.00 43.19 117 SER A O 1
ATOM 938 N N . SER A 1 118 ? 32.005 -11.219 -73.135 1.00 42.16 118 SER A N 1
ATOM 939 C CA . SER A 1 118 ? 33.209 -10.344 -73.096 1.00 42.16 118 SER A CA 1
ATOM 940 C C . SER A 1 118 ? 33.663 -9.967 -71.660 1.00 42.16 118 SER A C 1
ATOM 942 O O . SER A 1 118 ? 33.760 -8.781 -71.342 1.00 42.16 118 SER A O 1
ATOM 944 N N . HIS A 1 119 ? 33.883 -10.914 -70.734 1.00 42.12 119 HIS A N 1
ATOM 945 C CA . HIS A 1 119 ? 33.983 -10.550 -69.304 1.00 42.12 119 HIS A CA 1
ATOM 946 C C . HIS A 1 119 ? 34.988 -11.361 -68.465 1.00 42.12 119 HIS A C 1
ATOM 948 O O . HIS A 1 119 ? 34.603 -11.945 -67.467 1.00 42.12 119 HIS A O 1
ATOM 954 N N . LEU A 1 120 ? 36.278 -11.382 -68.825 1.00 45.72 120 LEU A N 1
ATOM 955 C CA . LEU A 1 120 ? 37.313 -11.991 -67.958 1.00 45.72 120 LEU A CA 1
ATOM 956 C C . LEU A 1 120 ? 38.299 -10.990 -67.331 1.00 45.72 120 LEU A C 1
ATOM 958 O O . LEU A 1 120 ? 39.107 -11.377 -66.501 1.00 45.72 120 LEU A O 1
ATOM 962 N N . VAL A 1 121 ? 38.220 -9.693 -67.662 1.00 46.47 121 VAL A N 1
ATOM 963 C CA . VAL A 1 121 ? 39.114 -8.652 -67.091 1.00 46.47 121 VAL A CA 1
ATOM 964 C C . VAL A 1 121 ? 38.374 -7.681 -66.157 1.00 46.47 121 VAL A C 1
ATOM 966 O O . VAL A 1 121 ? 38.985 -6.964 -65.371 1.00 46.47 121 VAL A O 1
ATOM 969 N N . ARG A 1 122 ? 37.035 -7.683 -66.168 1.00 45.75 122 ARG A N 1
ATOM 970 C CA . ARG A 1 122 ? 36.217 -6.826 -65.292 1.00 45.75 122 ARG A CA 1
ATOM 971 C C . ARG A 1 122 ? 35.728 -7.528 -64.021 1.00 45.75 122 ARG A C 1
ATOM 973 O O . ARG A 1 122 ? 35.148 -6.892 -63.152 1.00 45.75 122 ARG A O 1
ATOM 980 N N . GLU A 1 123 ? 35.977 -8.822 -63.879 1.00 48.44 123 GLU A N 1
ATOM 981 C CA . GLU A 1 123 ? 35.486 -9.604 -62.742 1.00 48.44 123 GLU A CA 1
ATOM 982 C C . GLU A 1 123 ? 36.347 -9.401 -61.482 1.00 48.44 123 GLU A C 1
ATOM 984 O O . GLU A 1 123 ? 35.806 -9.243 -60.393 1.00 48.44 123 GLU A O 1
ATOM 989 N N . GLU A 1 124 ? 37.668 -9.256 -61.626 1.00 50.28 124 GLU A N 1
ATOM 990 C CA . GLU A 1 124 ? 38.593 -9.106 -60.490 1.00 50.28 124 GLU A CA 1
ATOM 991 C C . GLU A 1 124 ? 38.496 -7.728 -59.806 1.00 50.28 124 GLU A C 1
ATOM 993 O O . GLU A 1 124 ? 38.461 -7.626 -58.579 1.00 50.28 124 GLU A O 1
ATOM 998 N N . THR A 1 125 ? 38.353 -6.651 -60.585 1.00 55.00 125 THR A N 1
ATOM 999 C CA . THR A 1 125 ? 38.168 -5.288 -60.052 1.00 55.00 125 THR A CA 1
ATOM 1000 C C . THR A 1 125 ? 36.795 -5.101 -59.409 1.00 55.00 125 THR A C 1
ATOM 1002 O O . THR A 1 125 ? 36.685 -4.463 -58.363 1.00 55.00 125 THR A O 1
ATOM 1005 N N . THR A 1 126 ? 35.749 -5.703 -59.979 1.00 57.19 126 THR A N 1
ATOM 1006 C CA . THR A 1 126 ? 34.388 -5.619 -59.428 1.00 57.19 126 THR A CA 1
ATOM 1007 C C . THR A 1 126 ? 34.244 -6.483 -58.173 1.00 57.19 126 THR A C 1
ATOM 1009 O O . THR A 1 126 ? 33.624 -6.041 -57.205 1.00 57.19 126 THR A O 1
ATOM 1012 N N . ALA A 1 127 ? 34.887 -7.657 -58.131 1.00 59.41 127 ALA A N 1
ATOM 1013 C CA . ALA A 1 127 ? 34.952 -8.495 -56.937 1.00 59.41 127 ALA A CA 1
ATOM 1014 C C . ALA A 1 127 ? 35.708 -7.800 -55.797 1.00 59.41 127 ALA A C 1
ATOM 1016 O O . ALA A 1 127 ? 35.207 -7.782 -54.678 1.00 59.41 127 ALA A O 1
ATOM 1017 N N . ALA A 1 128 ? 36.853 -7.158 -56.060 1.00 61.41 128 ALA A N 1
ATOM 1018 C CA . ALA A 1 128 ? 37.605 -6.424 -55.036 1.00 61.41 128 ALA A CA 1
ATOM 1019 C C . ALA A 1 128 ? 36.826 -5.223 -54.461 1.00 61.41 128 ALA A C 1
ATOM 1021 O O . ALA A 1 128 ? 36.839 -5.001 -53.248 1.00 61.41 128 ALA A O 1
ATOM 1022 N N . ILE A 1 129 ? 36.108 -4.476 -55.308 1.00 64.75 129 ILE A N 1
ATOM 1023 C CA . ILE A 1 129 ? 35.247 -3.361 -54.878 1.00 64.75 129 ILE A CA 1
ATOM 1024 C C . ILE A 1 129 ? 34.076 -3.880 -54.035 1.00 64.75 129 ILE A C 1
ATOM 1026 O O . ILE A 1 129 ? 33.824 -3.350 -52.953 1.00 64.75 129 ILE A O 1
ATOM 1030 N N . PHE A 1 130 ? 33.417 -4.955 -54.473 1.00 65.69 130 PHE A N 1
ATOM 1031 C CA . PHE A 1 130 ? 32.320 -5.579 -53.732 1.00 65.69 130 PHE A CA 1
ATOM 1032 C C . PHE A 1 130 ? 32.789 -6.141 -52.382 1.00 65.69 130 PHE A C 1
ATOM 1034 O O . PHE A 1 130 ? 32.144 -5.926 -51.358 1.00 65.69 130 PHE A O 1
ATOM 1041 N N . HIS A 1 131 ? 33.963 -6.775 -52.344 1.00 66.50 131 HIS A N 1
ATOM 1042 C CA . HIS A 1 131 ? 34.536 -7.342 -51.123 1.00 66.50 131 HIS A CA 1
ATOM 1043 C C . HIS A 1 131 ? 34.942 -6.262 -50.109 1.00 66.50 131 HIS A C 1
ATOM 1045 O O . HIS A 1 131 ? 34.831 -6.476 -48.898 1.00 66.50 131 HIS A O 1
ATOM 1051 N N . ASN A 1 132 ? 35.400 -5.099 -50.585 1.00 68.81 132 ASN A N 1
ATOM 1052 C CA . ASN A 1 132 ? 35.719 -3.948 -49.739 1.00 68.81 132 ASN A CA 1
ATOM 1053 C C . ASN A 1 132 ? 34.440 -3.273 -49.211 1.00 68.81 132 ASN A C 1
ATOM 1055 O O . ASN A 1 132 ? 34.328 -2.994 -48.017 1.00 68.81 132 ASN A O 1
ATOM 1059 N N . GLN A 1 133 ? 33.427 -3.122 -50.067 1.00 68.50 133 GLN A N 1
ATOM 1060 C CA . GLN A 1 133 ? 32.121 -2.583 -49.687 1.00 68.50 133 GLN A CA 1
ATOM 1061 C C . GLN A 1 133 ? 31.408 -3.483 -48.662 1.00 68.50 133 GLN A C 1
ATOM 1063 O O . GLN A 1 133 ? 30.827 -2.988 -47.696 1.00 68.50 133 GLN A O 1
ATOM 1068 N N . GLN A 1 134 ? 31.524 -4.806 -48.806 1.00 64.12 134 GLN A N 1
ATOM 1069 C CA . GLN A 1 134 ? 30.978 -5.781 -47.861 1.00 64.12 134 GLN A CA 1
ATOM 1070 C C . GLN A 1 134 ? 31.713 -5.756 -46.511 1.00 64.12 134 GLN A C 1
ATOM 1072 O O . GLN A 1 134 ? 31.064 -5.809 -45.467 1.00 64.12 134 GLN A O 1
ATOM 1077 N N . LYS A 1 135 ? 33.046 -5.587 -46.509 1.00 67.62 135 LYS A N 1
ATOM 1078 C CA . LYS A 1 135 ? 33.832 -5.396 -45.276 1.00 67.62 135 LYS A CA 1
ATOM 1079 C C . LYS A 1 135 ? 33.455 -4.107 -44.548 1.00 67.62 135 LYS A C 1
ATOM 1081 O O . LYS A 1 135 ? 33.228 -4.153 -43.346 1.00 67.62 135 LYS A O 1
ATOM 1086 N N . GLN A 1 136 ? 33.320 -2.984 -45.257 1.00 67.81 136 GLN A N 1
ATOM 1087 C CA . GLN A 1 136 ? 32.855 -1.727 -44.654 1.00 67.81 136 GLN A CA 1
ATOM 1088 C C . GLN A 1 136 ? 31.464 -1.866 -44.029 1.00 67.81 136 GLN A C 1
ATOM 1090 O O . GLN A 1 136 ? 31.226 -1.358 -42.934 1.00 67.81 136 GLN A O 1
ATOM 1095 N N . HIS A 1 137 ? 30.558 -2.587 -44.692 1.00 65.12 137 HIS A N 1
ATOM 1096 C CA . HIS A 1 137 ? 29.224 -2.835 -44.156 1.00 65.12 137 HIS A CA 1
ATOM 1097 C C . HIS A 1 137 ? 29.264 -3.703 -42.889 1.00 65.12 137 HIS A C 1
ATOM 1099 O O . HIS A 1 137 ? 28.549 -3.433 -41.925 1.00 65.12 137 HIS A O 1
ATOM 1105 N N . GLN A 1 138 ? 30.156 -4.694 -42.853 1.00 58.75 138 GLN A N 1
ATOM 1106 C CA . GLN A 1 138 ? 30.356 -5.562 -41.695 1.00 58.75 138 GLN A CA 1
ATOM 1107 C C . GLN A 1 138 ? 30.975 -4.814 -40.500 1.00 58.75 138 GLN A C 1
ATOM 1109 O O . GLN A 1 138 ? 30.559 -5.041 -39.365 1.00 58.75 138 GLN A O 1
ATOM 1114 N N . THR A 1 139 ? 31.897 -3.874 -40.738 1.00 66.94 139 THR A N 1
ATOM 1115 C CA . THR A 1 139 ? 32.476 -3.021 -39.684 1.00 66.94 139 THR A CA 1
ATOM 1116 C C . THR A 1 139 ? 31.442 -2.071 -39.077 1.00 66.94 139 THR A C 1
ATOM 1118 O O . THR A 1 139 ? 31.417 -1.896 -37.862 1.00 66.94 139 THR A O 1
ATOM 1121 N N . LEU A 1 140 ? 30.554 -1.497 -39.898 1.00 68.62 140 LEU A N 1
ATOM 1122 C CA . LEU A 1 140 ? 29.464 -0.640 -39.412 1.00 68.62 140 LEU A CA 1
ATOM 1123 C C . LEU A 1 140 ? 28.452 -1.424 -38.563 1.00 68.62 140 LEU A C 1
ATOM 1125 O O . LEU A 1 140 ? 27.996 -0.926 -37.536 1.00 68.62 140 LEU A O 1
ATOM 1129 N N . LEU A 1 141 ? 28.143 -2.662 -38.956 1.00 65.75 141 LEU A N 1
ATOM 1130 C CA . LEU A 1 141 ? 27.284 -3.567 -38.186 1.00 65.75 141 LEU A CA 1
ATOM 1131 C C . LEU A 1 141 ? 27.898 -3.954 -36.833 1.00 65.75 141 LEU A C 1
ATOM 1133 O O . LEU A 1 141 ? 27.183 -3.988 -35.835 1.00 65.75 141 LEU A O 1
ATOM 1137 N N . LEU A 1 142 ? 29.210 -4.203 -36.784 1.00 67.81 142 LEU A N 1
ATOM 1138 C CA . LEU A 1 142 ? 29.929 -4.474 -35.534 1.00 67.81 142 LEU A CA 1
ATOM 1139 C C . LEU A 1 142 ? 29.945 -3.253 -34.604 1.00 67.81 142 LEU A C 1
ATOM 1141 O O . LEU A 1 142 ? 29.637 -3.388 -33.425 1.00 67.81 142 LEU A O 1
ATOM 1145 N N . GLN A 1 143 ? 30.191 -2.052 -35.136 1.00 67.94 143 GLN A N 1
ATOM 1146 C CA . GLN A 1 143 ? 30.136 -0.817 -34.344 1.00 67.94 143 GLN A CA 1
ATOM 1147 C C . GLN A 1 143 ? 28.747 -0.544 -33.753 1.00 67.94 143 GLN A C 1
ATOM 1149 O O . GLN A 1 143 ? 28.636 -0.060 -32.627 1.00 67.94 143 GLN A O 1
ATOM 1154 N N . GLN A 1 144 ? 27.678 -0.855 -34.493 1.00 65.69 144 GLN A N 1
ATOM 1155 C CA . GLN A 1 144 ? 26.317 -0.731 -33.970 1.00 65.69 144 GLN A CA 1
ATOM 1156 C C . GLN A 1 144 ? 26.038 -1.722 -32.835 1.00 65.69 144 GLN A C 1
ATOM 1158 O O . GLN A 1 144 ? 25.328 -1.371 -31.895 1.00 65.69 144 GLN A O 1
ATOM 1163 N N . GLN A 1 145 ? 26.602 -2.929 -32.896 1.00 56.66 145 GLN A N 1
ATOM 1164 C CA . GLN A 1 145 ? 26.460 -3.920 -31.829 1.00 56.66 145 GLN A CA 1
ATOM 1165 C C . GLN A 1 145 ? 27.240 -3.526 -30.572 1.00 56.66 145 GLN A C 1
ATOM 1167 O O . GLN A 1 145 ? 26.683 -3.618 -29.481 1.00 56.66 145 GLN A O 1
ATOM 1172 N N . ASP A 1 146 ? 28.461 -3.004 -30.702 1.00 71.25 146 ASP A N 1
ATOM 1173 C CA . ASP A 1 146 ? 29.230 -2.515 -29.548 1.00 71.25 146 ASP A CA 1
ATOM 1174 C C . ASP A 1 146 ? 28.506 -1.363 -28.837 1.00 71.25 146 ASP A C 1
ATOM 1176 O O . ASP A 1 146 ? 28.390 -1.359 -27.611 1.00 71.25 146 ASP A O 1
ATOM 1180 N N . SER A 1 147 ? 27.910 -0.437 -29.598 1.00 70.25 147 SER A N 1
ATOM 1181 C CA . SER A 1 147 ? 27.100 0.644 -29.021 1.00 70.25 147 SER A CA 1
ATOM 1182 C C . SER A 1 147 ? 25.865 0.130 -28.270 1.00 70.25 147 SER A C 1
ATOM 1184 O O . SER A 1 147 ? 25.464 0.740 -27.280 1.00 70.25 147 SER A O 1
ATOM 1186 N N . GLN A 1 148 ? 25.251 -0.970 -28.719 1.00 64.62 148 GLN A N 1
ATOM 1187 C CA . GLN A 1 148 ? 24.115 -1.589 -28.024 1.00 64.62 148 GLN A CA 1
ATOM 1188 C C . GLN A 1 148 ? 24.558 -2.341 -26.764 1.00 64.62 148 GLN A C 1
ATOM 1190 O O . GLN A 1 148 ? 23.855 -2.319 -25.754 1.00 64.62 148 GLN A O 1
ATOM 1195 N N . LEU A 1 149 ? 25.730 -2.978 -26.788 1.00 72.12 149 LEU A N 1
ATOM 1196 C CA . LEU A 1 149 ? 26.299 -3.644 -25.616 1.00 72.12 149 LEU A CA 1
ATOM 1197 C C . LEU A 1 149 ? 26.692 -2.643 -24.521 1.00 72.12 149 LEU A C 1
ATOM 1199 O O . LEU A 1 149 ? 26.468 -2.924 -23.343 1.00 72.12 149 LEU A O 1
ATOM 1203 N N . GLU A 1 150 ? 27.198 -1.465 -24.890 1.00 79.06 150 GLU A N 1
ATOM 1204 C CA . GLU A 1 150 ? 27.467 -0.359 -23.960 1.00 79.06 150 GLU A CA 1
ATOM 1205 C C . GLU A 1 150 ? 26.175 0.109 -23.261 1.00 79.06 150 GLU A C 1
ATOM 1207 O O . GLU A 1 150 ? 26.129 0.241 -22.037 1.00 79.06 150 GLU A O 1
ATOM 1212 N N . GLU A 1 151 ? 25.085 0.285 -24.016 1.00 78.50 151 GLU A N 1
ATOM 1213 C CA . GLU A 1 151 ? 23.783 0.698 -23.475 1.00 78.50 151 GLU A CA 1
ATOM 1214 C C . GLU A 1 151 ? 23.174 -0.369 -22.547 1.00 78.50 151 GLU A C 1
ATOM 1216 O O . GLU A 1 151 ? 22.625 -0.049 -21.485 1.00 78.50 151 GLU A O 1
ATOM 1221 N N . ILE A 1 152 ? 23.326 -1.651 -22.896 1.00 76.94 152 ILE A N 1
ATOM 1222 C CA . ILE A 1 152 ? 22.918 -2.774 -22.041 1.00 76.94 152 ILE A CA 1
ATOM 1223 C C . ILE A 1 152 ? 23.772 -2.822 -20.768 1.00 76.94 152 ILE A C 1
ATOM 1225 O O . ILE A 1 152 ? 23.220 -2.985 -19.681 1.00 76.94 152 ILE A O 1
ATOM 1229 N N . SER A 1 153 ? 25.089 -2.635 -20.870 1.00 80.00 153 SER A N 1
ATOM 1230 C CA . SER A 1 153 ? 26.009 -2.586 -19.724 1.00 80.00 153 SER A CA 1
ATOM 1231 C C . SER A 1 153 ? 25.670 -1.436 -18.772 1.00 80.00 153 SER A C 1
ATOM 1233 O O . SER A 1 153 ? 25.612 -1.610 -17.549 1.00 80.00 153 SER A O 1
ATOM 1235 N N . GLN A 1 154 ? 25.344 -0.267 -19.324 1.00 86.25 154 GLN A N 1
ATOM 1236 C CA . GLN A 1 154 ? 24.929 0.890 -18.539 1.00 86.25 154 GLN A CA 1
ATOM 1237 C C . GLN A 1 154 ? 23.571 0.648 -17.864 1.00 86.25 154 GLN A C 1
ATOM 1239 O O . GLN A 1 154 ? 23.376 1.008 -16.702 1.00 86.25 154 GLN A O 1
ATOM 1244 N N . SER A 1 155 ? 22.642 -0.008 -18.560 1.00 77.81 155 SER A N 1
ATOM 1245 C CA . SER A 1 155 ? 21.338 -0.388 -18.008 1.00 77.81 155 SER A CA 1
ATOM 1246 C C . SER A 1 155 ? 21.464 -1.454 -16.913 1.00 77.81 155 SER A C 1
ATOM 1248 O O . SER A 1 155 ? 20.802 -1.354 -15.882 1.00 77.81 155 SER A O 1
ATOM 1250 N N . ALA A 1 156 ? 22.362 -2.426 -17.083 1.00 79.62 156 ALA A N 1
ATOM 1251 C CA . ALA A 1 156 ? 22.689 -3.433 -16.077 1.00 79.62 156 ALA A CA 1
ATOM 1252 C C . ALA A 1 156 ? 23.358 -2.812 -14.844 1.00 79.62 156 ALA A C 1
ATOM 1254 O O . ALA A 1 156 ? 23.030 -3.187 -13.721 1.00 79.62 156 ALA A O 1
ATOM 1255 N N . SER A 1 157 ? 24.232 -1.820 -15.035 1.00 87.00 157 SER A N 1
ATOM 1256 C CA . SER A 1 157 ? 24.860 -1.084 -13.932 1.00 87.00 157 SER A CA 1
ATOM 1257 C C . SER A 1 157 ? 23.831 -0.284 -13.130 1.00 87.00 157 SER A C 1
ATOM 1259 O O . SER A 1 157 ? 23.819 -0.362 -11.905 1.00 87.00 157 SER A O 1
ATOM 1261 N N . LYS A 1 158 ? 22.901 0.404 -13.807 1.00 88.62 158 LYS A N 1
ATOM 1262 C CA . LYS A 1 158 ? 21.777 1.090 -13.144 1.00 88.62 158 LYS A CA 1
ATOM 1263 C C . LYS A 1 158 ? 20.880 0.108 -12.392 1.00 88.62 158 LYS A C 1
ATOM 1265 O O . LYS A 1 158 ? 20.489 0.377 -11.262 1.00 88.62 158 LYS A O 1
ATOM 1270 N N . LEU A 1 159 ? 20.580 -1.045 -12.994 1.00 85.38 159 LEU A N 1
ATOM 1271 C CA . LEU A 1 159 ? 19.794 -2.086 -12.337 1.00 85.38 159 LEU A CA 1
ATOM 1272 C C . LEU A 1 159 ? 20.512 -2.625 -11.091 1.00 85.38 159 LEU A C 1
ATOM 1274 O O . LEU A 1 159 ? 19.880 -2.805 -10.052 1.00 85.38 159 LEU A O 1
ATOM 1278 N N . HIS A 1 160 ? 21.826 -2.834 -11.171 1.00 90.19 160 HIS A N 1
ATOM 1279 C CA . HIS A 1 160 ? 22.646 -3.252 -10.039 1.00 90.19 160 HIS A CA 1
ATOM 1280 C C . HIS A 1 160 ? 22.609 -2.225 -8.899 1.00 90.19 160 HIS A C 1
ATOM 1282 O O . HIS A 1 160 ? 22.370 -2.601 -7.754 1.00 90.19 160 HIS A O 1
ATOM 1288 N N . GLU A 1 161 ? 22.746 -0.935 -9.208 1.00 91.12 161 GLU A N 1
ATOM 1289 C CA . GLU A 1 161 ? 22.629 0.147 -8.225 1.00 91.12 161 GLU A CA 1
ATOM 1290 C C . GLU A 1 161 ? 21.238 0.178 -7.571 1.00 91.12 161 GLU A C 1
ATOM 1292 O O . GLU A 1 161 ? 21.127 0.216 -6.345 1.00 91.12 161 GLU A O 1
ATOM 1297 N N . THR A 1 162 ? 20.166 0.052 -8.362 1.00 85.12 162 THR A N 1
ATOM 1298 C CA . THR A 1 162 ? 18.805 -0.036 -7.807 1.00 85.12 162 THR A CA 1
ATOM 1299 C C . THR A 1 162 ? 18.592 -1.291 -6.960 1.00 85.12 162 THR A C 1
ATOM 1301 O O . THR A 1 162 ? 17.884 -1.232 -5.959 1.00 85.12 162 THR A O 1
ATOM 1304 N N . ALA A 1 163 ? 19.223 -2.419 -7.300 1.00 86.31 163 ALA A N 1
ATOM 1305 C CA . ALA A 1 163 ? 19.143 -3.644 -6.507 1.00 86.31 163 ALA A CA 1
ATOM 1306 C C . ALA A 1 163 ? 19.850 -3.493 -5.150 1.00 86.31 163 ALA A C 1
ATOM 1308 O O . ALA A 1 163 ? 19.341 -3.978 -4.140 1.00 86.31 163 ALA A O 1
ATOM 1309 N N . LEU A 1 164 ? 20.985 -2.786 -5.109 1.00 91.56 164 LEU A N 1
ATOM 1310 C CA . LEU A 1 164 ? 21.666 -2.448 -3.857 1.00 91.56 164 LEU A CA 1
ATOM 1311 C C . LEU A 1 164 ? 20.812 -1.520 -2.986 1.00 91.56 164 LEU A C 1
ATOM 1313 O O . LEU A 1 164 ? 20.691 -1.768 -1.787 1.00 91.56 164 LEU A O 1
ATOM 1317 N N . MET A 1 165 ? 20.170 -0.514 -3.589 1.00 89.62 165 MET A N 1
ATOM 1318 C CA . MET A 1 165 ? 19.245 0.382 -2.886 1.00 89.62 165 MET A CA 1
ATOM 1319 C C . MET A 1 165 ? 18.045 -0.382 -2.306 1.00 89.62 165 MET A C 1
ATOM 1321 O O . MET A 1 165 ? 17.713 -0.196 -1.140 1.00 89.62 165 MET A O 1
ATOM 1325 N N . ILE A 1 166 ? 17.429 -1.288 -3.075 1.00 82.31 166 ILE A N 1
ATOM 1326 C CA . ILE A 1 166 ? 16.325 -2.134 -2.586 1.00 82.31 166 ILE A CA 1
ATOM 1327 C C . ILE A 1 166 ? 16.789 -3.006 -1.417 1.00 82.31 166 ILE A C 1
ATOM 1329 O O . ILE A 1 166 ? 16.064 -3.159 -0.440 1.00 82.31 166 ILE A O 1
ATOM 1333 N N . ASN A 1 167 ? 17.992 -3.577 -1.496 1.00 90.56 167 ASN A N 1
ATOM 1334 C CA . ASN A 1 167 ? 18.523 -4.395 -0.412 1.00 90.56 167 ASN A CA 1
ATOM 1335 C C . ASN A 1 167 ? 18.747 -3.583 0.873 1.00 90.56 167 ASN A C 1
ATOM 1337 O O . ASN A 1 167 ? 18.477 -4.093 1.956 1.00 90.56 167 ASN A O 1
ATOM 1341 N N . GLN A 1 168 ? 19.217 -2.338 0.763 1.00 90.81 168 GLN A N 1
ATOM 1342 C CA . GLN A 1 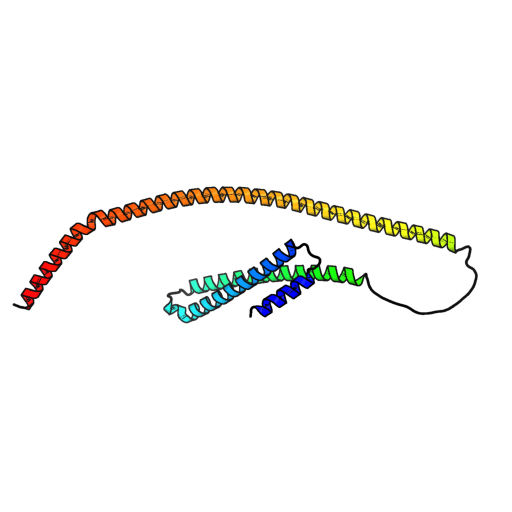168 ? 19.348 -1.439 1.914 1.00 90.81 168 GLN A CA 1
ATOM 1343 C C . GLN A 1 168 ? 17.982 -1.079 2.507 1.00 90.81 168 GLN A C 1
ATOM 1345 O O . GLN A 1 168 ? 17.784 -1.252 3.703 1.00 90.81 168 GLN A O 1
ATOM 1350 N N . GLU A 1 169 ? 17.014 -0.701 1.673 1.00 89.62 169 GLU A N 1
ATOM 1351 C CA . GLU A 1 169 ? 15.652 -0.388 2.123 1.00 89.62 169 GLU A CA 1
ATOM 1352 C C . GLU A 1 169 ? 14.983 -1.594 2.806 1.00 89.62 169 GLU A C 1
ATOM 1354 O O . GLU A 1 169 ? 14.317 -1.445 3.824 1.00 89.62 169 GLU A O 1
ATOM 1359 N N . LEU A 1 170 ? 15.199 -2.815 2.301 1.00 90.25 170 LEU A N 1
ATOM 1360 C CA . LEU A 1 170 ? 14.707 -4.035 2.949 1.00 90.25 170 LEU A CA 1
ATOM 1361 C C . LEU A 1 170 ? 15.362 -4.280 4.315 1.00 90.25 170 LEU A C 1
ATOM 1363 O O . LEU A 1 170 ? 14.690 -4.761 5.226 1.00 90.25 170 LEU A O 1
ATOM 1367 N N . GLN A 1 171 ? 16.651 -3.966 4.473 1.00 91.56 171 GLN A N 1
ATOM 1368 C CA . GLN A 1 171 ? 17.330 -4.052 5.770 1.00 91.56 171 GLN A CA 1
ATOM 1369 C C . GLN A 1 171 ? 16.789 -3.010 6.756 1.00 91.56 171 GLN A C 1
ATOM 1371 O O . GLN A 1 171 ? 16.550 -3.343 7.918 1.00 91.56 171 GLN A O 1
ATOM 1376 N N . ASP A 1 172 ? 16.533 -1.789 6.290 1.00 88.94 172 ASP A N 1
ATOM 1377 C CA . ASP A 1 172 ? 15.943 -0.725 7.105 1.00 88.94 172 ASP A CA 1
ATOM 1378 C C . ASP A 1 172 ? 14.500 -1.064 7.511 1.00 88.94 172 ASP A C 1
ATOM 1380 O O . ASP A 1 172 ? 14.125 -0.912 8.676 1.00 88.94 172 ASP A O 1
ATOM 1384 N N . GLN A 1 173 ? 13.707 -1.625 6.594 1.00 84.88 173 GLN A N 1
ATOM 1385 C CA . GLN A 1 173 ? 12.359 -2.116 6.891 1.00 84.88 173 GLN A CA 1
ATOM 1386 C C . GLN A 1 173 ? 12.369 -3.300 7.861 1.00 84.88 173 GLN A C 1
ATOM 1388 O O . GLN A 1 173 ? 11.496 -3.375 8.720 1.00 84.88 173 GLN A O 1
ATOM 1393 N N . HIS A 1 174 ? 13.350 -4.203 7.777 1.00 83.50 174 HIS A N 1
ATOM 1394 C CA . HIS A 1 174 ? 13.494 -5.294 8.746 1.00 83.50 174 HIS A CA 1
ATOM 1395 C C . HIS A 1 174 ? 13.740 -4.753 10.156 1.00 83.50 174 HIS A C 1
ATOM 1397 O O . HIS A 1 174 ? 13.071 -5.160 11.098 1.00 83.50 174 HIS A O 1
ATOM 1403 N N . ARG A 1 175 ? 14.617 -3.753 10.281 1.00 88.88 175 ARG A N 1
ATOM 1404 C CA . ARG A 1 175 ? 14.877 -3.084 11.558 1.00 88.88 175 ARG A CA 1
ATOM 1405 C C . ARG A 1 175 ? 13.638 -2.370 12.109 1.00 88.88 175 ARG A C 1
ATOM 1407 O O . ARG A 1 175 ? 13.404 -2.412 13.311 1.00 88.88 175 ARG A O 1
ATOM 1414 N N . MET A 1 176 ? 12.851 -1.728 11.247 1.00 83.12 176 MET A N 1
ATOM 1415 C CA . MET A 1 176 ? 11.594 -1.085 11.648 1.00 83.12 176 MET A CA 1
ATOM 1416 C C . MET A 1 176 ? 10.533 -2.111 12.075 1.00 83.12 176 MET A C 1
ATOM 1418 O O . MET A 1 176 ? 9.744 -1.835 12.973 1.00 83.12 176 MET A O 1
ATOM 1422 N N . LEU A 1 177 ? 10.508 -3.292 11.449 1.00 90.88 177 LEU A N 1
ATOM 1423 C CA . LEU A 1 177 ? 9.633 -4.391 11.862 1.00 90.88 177 LEU A CA 1
ATOM 1424 C C . LEU A 1 177 ? 10.044 -4.966 13.220 1.00 90.88 177 LEU A C 1
ATOM 1426 O O . LEU A 1 177 ? 9.158 -5.248 14.018 1.00 90.88 177 LEU A O 1
ATOM 1430 N N . ASP A 1 178 ? 11.343 -5.088 13.497 1.00 91.94 178 ASP A N 1
ATOM 1431 C CA . ASP A 1 178 ? 11.835 -5.514 14.813 1.00 91.94 178 ASP A CA 1
ATOM 1432 C C . ASP A 1 178 ? 11.442 -4.504 15.910 1.00 91.94 178 ASP A C 1
ATOM 1434 O O . ASP A 1 178 ? 10.987 -4.897 16.981 1.00 91.94 178 ASP A O 1
ATOM 1438 N N . GLU A 1 179 ? 11.551 -3.198 15.634 1.00 90.00 179 GLU A N 1
ATOM 1439 C CA . GLU A 1 179 ? 11.105 -2.137 16.555 1.00 90.00 179 GLU A CA 1
ATOM 1440 C C . GLU A 1 179 ? 9.581 -2.166 16.763 1.00 90.00 179 GLU A C 1
ATOM 1442 O O . GLU A 1 179 ? 9.095 -2.034 17.886 1.00 90.00 179 GLU A O 1
ATOM 1447 N N . LEU A 1 180 ? 8.814 -2.413 15.695 1.00 86.56 180 LEU A N 1
ATOM 1448 C CA . LEU A 1 180 ? 7.364 -2.574 15.780 1.00 86.56 180 LEU A CA 1
ATOM 1449 C C . LEU A 1 180 ? 6.962 -3.813 16.595 1.00 86.56 180 LEU A C 1
ATOM 1451 O O . LEU A 1 180 ? 5.978 -3.752 17.331 1.00 86.56 180 LEU A O 1
ATOM 1455 N N . ASP A 1 181 ? 7.683 -4.927 16.466 1.00 88.81 181 ASP A N 1
ATOM 1456 C CA . ASP A 1 181 ? 7.444 -6.144 17.253 1.00 88.81 181 ASP A CA 1
ATOM 1457 C C . ASP A 1 181 ? 7.689 -5.878 18.745 1.00 88.81 181 ASP A C 1
ATOM 1459 O O . ASP A 1 181 ? 6.852 -6.212 19.587 1.00 88.81 181 ASP A O 1
ATOM 1463 N N . GLU A 1 182 ? 8.766 -5.154 19.069 1.00 92.06 182 GLU A N 1
ATOM 1464 C CA . GLU A 1 182 ? 9.078 -4.743 20.441 1.00 92.06 182 GLU A CA 1
ATOM 1465 C C . GLU A 1 182 ? 7.994 -3.808 21.021 1.00 92.06 182 GLU A C 1
ATOM 1467 O O . GLU A 1 182 ? 7.554 -3.981 22.166 1.00 92.06 182 GLU A O 1
ATOM 1472 N N . ASP A 1 183 ? 7.479 -2.871 20.219 1.00 89.25 183 ASP A N 1
ATOM 1473 C CA . ASP A 1 183 ? 6.353 -2.003 20.588 1.00 89.25 183 ASP A CA 1
ATOM 1474 C C . ASP A 1 183 ? 5.044 -2.787 20.793 1.00 89.25 183 ASP A C 1
ATOM 1476 O O . ASP A 1 183 ? 4.286 -2.515 21.737 1.00 89.25 183 ASP A O 1
ATOM 1480 N N . ILE A 1 184 ? 4.762 -3.777 19.940 1.00 88.06 184 ILE A N 1
ATOM 1481 C CA . ILE A 1 184 ? 3.596 -4.662 20.073 1.00 88.06 184 ILE A CA 1
ATOM 1482 C C . ILE A 1 184 ? 3.700 -5.479 21.362 1.00 88.06 184 ILE A C 1
ATOM 1484 O O . ILE A 1 184 ? 2.715 -5.560 22.106 1.00 88.06 184 ILE A O 1
ATOM 1488 N N . ASP A 1 185 ? 4.873 -6.027 21.672 1.00 91.56 185 ASP A N 1
ATOM 1489 C CA . ASP A 1 185 ? 5.121 -6.767 22.909 1.00 91.56 185 ASP A CA 1
ATOM 1490 C C . ASP A 1 185 ? 4.917 -5.881 24.149 1.00 91.56 185 ASP A C 1
ATOM 1492 O O . ASP A 1 185 ? 4.257 -6.290 25.120 1.00 91.56 185 ASP A O 1
ATOM 1496 N N . GLN A 1 186 ? 5.381 -4.627 24.111 1.00 89.62 186 GLN A N 1
ATOM 1497 C CA . GLN A 1 186 ? 5.119 -3.660 25.180 1.00 89.62 186 GLN A CA 1
ATOM 1498 C C . GLN A 1 186 ? 3.622 -3.350 25.331 1.00 89.62 186 GLN A C 1
ATOM 1500 O O . GLN A 1 186 ? 3.100 -3.339 26.456 1.00 89.62 186 GLN A O 1
ATOM 1505 N N . GLN A 1 187 ? 2.899 -3.131 24.230 1.00 87.81 187 GLN A N 1
ATOM 1506 C CA . GLN A 1 187 ? 1.452 -2.890 24.265 1.00 87.81 187 GLN A CA 1
ATOM 1507 C C . GLN A 1 187 ? 0.677 -4.121 24.755 1.00 87.81 187 GLN A C 1
ATOM 1509 O O . GLN A 1 187 ? -0.259 -3.986 25.551 1.00 87.81 187 GLN A O 1
ATOM 1514 N N . ALA A 1 188 ? 1.090 -5.329 24.369 1.00 86.44 188 ALA A N 1
ATOM 1515 C CA . ALA A 1 188 ? 0.511 -6.580 24.846 1.00 86.44 188 ALA A CA 1
ATOM 1516 C C . ALA A 1 188 ? 0.728 -6.764 26.357 1.00 86.44 188 ALA A C 1
ATOM 1518 O O . ALA A 1 188 ? -0.188 -7.190 27.075 1.00 86.44 188 ALA A O 1
ATOM 1519 N N . ALA A 1 189 ? 1.901 -6.395 26.880 1.00 89.00 189 ALA A N 1
ATOM 1520 C CA . ALA A 1 189 ? 2.177 -6.399 28.316 1.00 89.00 189 ALA A CA 1
ATOM 1521 C C . ALA A 1 189 ? 1.280 -5.403 29.075 1.00 89.00 189 ALA A C 1
ATOM 1523 O O . ALA A 1 189 ? 0.700 -5.751 30.114 1.00 89.00 189 ALA A O 1
ATOM 1524 N N . GLN A 1 190 ? 1.092 -4.193 28.537 1.00 88.31 190 GLN A N 1
ATOM 1525 C CA . GLN A 1 190 ? 0.172 -3.202 29.105 1.00 88.31 190 GLN A CA 1
ATOM 1526 C C . GLN A 1 190 ? -1.281 -3.692 29.070 1.00 88.31 190 GLN A C 1
ATOM 1528 O O . GLN A 1 190 ? -1.983 -3.616 30.082 1.00 88.31 190 GLN A O 1
ATOM 1533 N N . MET A 1 191 ? -1.727 -4.273 27.955 1.00 87.44 191 MET A N 1
ATOM 1534 C CA . MET A 1 191 ? -3.072 -4.836 27.830 1.00 87.44 191 MET A CA 1
ATOM 1535 C C . MET A 1 191 ? -3.300 -5.984 28.823 1.00 87.44 191 MET A C 1
ATOM 1537 O O . MET A 1 191 ? -4.334 -6.025 29.492 1.00 87.44 191 MET A O 1
ATOM 1541 N N . ASN A 1 192 ? -2.318 -6.870 29.009 1.00 87.06 192 ASN A N 1
ATOM 1542 C CA . ASN A 1 192 ? -2.366 -7.922 30.028 1.00 87.06 192 ASN A CA 1
ATOM 1543 C C . ASN A 1 192 ? -2.465 -7.351 31.453 1.00 87.06 192 ASN A C 1
ATOM 1545 O O . ASN A 1 192 ? -3.191 -7.889 32.298 1.00 87.06 192 ASN A O 1
ATOM 1549 N N . PHE A 1 193 ? -1.780 -6.241 31.737 1.00 87.12 193 PHE A N 1
ATOM 1550 C CA . PHE A 1 193 ? -1.894 -5.546 33.020 1.00 87.12 193 PHE A CA 1
ATOM 1551 C C . PHE A 1 193 ? -3.290 -4.939 33.226 1.00 87.12 193 PHE A C 1
ATOM 1553 O O . PHE A 1 193 ? -3.879 -5.092 34.304 1.00 87.12 193 PHE A O 1
ATOM 1560 N N . LEU A 1 194 ? -3.853 -4.308 32.192 1.00 87.88 194 LEU A N 1
ATOM 1561 C CA . LEU A 1 194 ? -5.222 -3.786 32.208 1.00 87.88 194 LEU A CA 1
ATOM 1562 C C . LEU A 1 194 ? -6.244 -4.908 32.413 1.00 87.88 194 LEU A C 1
ATOM 1564 O O . LEU A 1 194 ? -7.123 -4.785 33.269 1.00 87.88 194 LEU A O 1
ATOM 1568 N N . MET A 1 195 ? -6.083 -6.038 31.724 1.00 83.62 195 MET A N 1
ATOM 1569 C CA . MET A 1 195 ? -6.948 -7.207 31.874 1.00 83.62 195 MET A CA 1
ATOM 1570 C C . MET A 1 195 ? -6.876 -7.781 33.297 1.00 83.62 195 MET A C 1
ATOM 1572 O O . MET A 1 195 ? -7.909 -8.063 33.907 1.00 83.62 195 MET A O 1
ATOM 1576 N N . ARG A 1 196 ? -5.677 -7.869 33.893 1.00 83.88 196 ARG A N 1
ATOM 1577 C CA . ARG A 1 196 ? -5.507 -8.269 35.303 1.00 83.88 196 ARG A CA 1
ATOM 1578 C C . ARG A 1 196 ? -6.160 -7.284 36.273 1.00 83.88 196 ARG A C 1
ATOM 1580 O O . ARG A 1 196 ? -6.762 -7.721 37.255 1.00 83.88 196 ARG A O 1
ATOM 1587 N N . ARG A 1 197 ? -6.073 -5.972 36.020 1.00 80.25 197 ARG A N 1
ATOM 1588 C CA . ARG A 1 197 ? -6.774 -4.948 36.816 1.00 80.25 197 ARG A CA 1
ATOM 1589 C C . ARG A 1 197 ? -8.287 -5.091 36.705 1.00 80.25 197 ARG A C 1
ATOM 1591 O O . ARG A 1 197 ? -8.949 -5.106 37.740 1.00 80.25 197 ARG A O 1
ATOM 1598 N N . MET A 1 198 ? -8.821 -5.276 35.498 1.00 72.19 198 MET A N 1
ATOM 1599 C CA . MET A 1 198 ? -10.248 -5.532 35.295 1.00 72.19 198 MET A CA 1
ATOM 1600 C C . MET A 1 198 ? -10.702 -6.801 36.018 1.00 72.19 198 MET A C 1
ATOM 1602 O O . MET A 1 198 ? -11.675 -6.752 36.767 1.00 72.19 198 MET A O 1
ATOM 1606 N N . ALA A 1 199 ? -9.957 -7.904 35.904 1.00 77.31 199 ALA A N 1
ATOM 1607 C CA . ALA A 1 199 ? -10.254 -9.143 36.623 1.00 77.31 199 ALA A CA 1
ATOM 1608 C C . ALA A 1 199 ? -10.248 -8.947 38.150 1.00 77.31 199 ALA A C 1
ATOM 1610 O O . ALA A 1 199 ? -11.081 -9.512 38.861 1.00 77.31 199 ALA A O 1
ATOM 1611 N N . LYS A 1 200 ? -9.339 -8.115 38.672 1.00 73.75 200 LYS A N 1
ATOM 1612 C CA . LYS A 1 200 ? -9.263 -7.800 40.104 1.00 73.75 200 LYS A CA 1
ATOM 1613 C C . LYS A 1 200 ? -10.444 -6.943 40.566 1.00 73.75 200 LYS A C 1
ATOM 1615 O O . LYS A 1 200 ? -11.010 -7.244 41.614 1.00 73.75 200 LYS A O 1
ATOM 1620 N N . ILE A 1 201 ? -10.848 -5.947 39.771 1.00 70.19 201 ILE A N 1
ATOM 1621 C CA . ILE A 1 201 ? -12.034 -5.108 40.023 1.00 70.19 201 ILE A CA 1
ATOM 1622 C C . ILE A 1 201 ? -13.305 -5.969 40.018 1.00 70.19 201 ILE A C 1
ATOM 1624 O O . ILE A 1 201 ? -14.095 -5.902 40.960 1.00 70.19 201 ILE A O 1
ATOM 1628 N N . LEU A 1 202 ? -13.454 -6.851 39.026 1.00 66.19 202 LEU A N 1
ATOM 1629 C CA . LEU A 1 202 ? -14.567 -7.802 38.934 1.00 66.19 202 LEU A CA 1
ATOM 1630 C C . LEU A 1 202 ? -14.637 -8.745 40.146 1.00 66.19 202 LEU A C 1
ATOM 1632 O O . LEU A 1 202 ? -15.732 -9.059 40.614 1.00 66.19 202 LEU A O 1
ATOM 1636 N N . LYS A 1 203 ? -13.488 -9.178 40.682 1.00 62.66 203 LYS A N 1
ATOM 1637 C CA . LYS A 1 203 ? -13.413 -10.200 41.740 1.00 62.66 203 LYS A CA 1
ATOM 1638 C C . LYS A 1 203 ? -13.589 -9.663 43.167 1.00 62.66 203 LYS A C 1
ATOM 1640 O O . LYS A 1 203 ? -13.985 -10.428 44.043 1.00 62.66 203 LYS A O 1
ATOM 1645 N N . THR A 1 204 ? -13.285 -8.391 43.439 1.00 54.50 204 THR A N 1
ATOM 1646 C CA . THR A 1 204 ? -13.106 -7.914 44.828 1.00 54.50 204 THR A CA 1
ATOM 1647 C C . THR A 1 204 ? -14.329 -7.271 45.492 1.00 54.50 204 THR A C 1
ATOM 1649 O O . THR A 1 204 ? -14.357 -7.226 46.719 1.00 54.50 204 THR A O 1
ATOM 1652 N N . SER A 1 205 ? -15.340 -6.804 44.750 1.00 53.22 205 SER A N 1
ATOM 1653 C CA . SER A 1 205 ? -16.514 -6.136 45.360 1.00 53.22 205 SER A CA 1
ATOM 1654 C C . SER A 1 205 ? -17.842 -6.850 45.113 1.00 53.22 205 SER A C 1
ATOM 1656 O O . SER A 1 205 ? -18.778 -6.706 45.891 1.00 53.22 205 SER A O 1
ATOM 1658 N N . SER A 1 206 ? -17.937 -7.660 44.061 1.00 61.66 206 SER A N 1
ATOM 1659 C CA . SER A 1 206 ? -19.228 -8.128 43.561 1.00 61.66 206 SER A CA 1
ATOM 1660 C C . SER A 1 206 ? -19.785 -9.310 44.349 1.00 61.66 206 SER A C 1
ATOM 1662 O O . SER A 1 206 ? -20.961 -9.309 44.655 1.00 61.66 206 SER A O 1
ATOM 1664 N N . VAL A 1 207 ? -18.983 -10.299 44.751 1.00 67.75 207 VAL A N 1
ATOM 1665 C CA . VAL A 1 207 ? -19.548 -11.583 45.217 1.00 67.75 207 VAL A CA 1
ATOM 1666 C C . VAL A 1 207 ? -20.261 -11.487 46.570 1.00 67.75 207 VAL A C 1
ATOM 1668 O O . VAL A 1 207 ? -21.357 -12.016 46.721 1.00 67.75 207 VAL A O 1
ATOM 1671 N N . ARG A 1 208 ? -19.680 -10.789 47.558 1.00 70.75 208 ARG A N 1
ATOM 1672 C CA . ARG A 1 208 ? -20.322 -10.617 48.878 1.00 70.75 208 ARG A CA 1
ATOM 1673 C C . ARG A 1 208 ? -21.486 -9.632 48.824 1.00 70.75 208 ARG A C 1
ATOM 1675 O O . ARG A 1 208 ? -22.518 -9.902 49.425 1.00 70.75 208 ARG A O 1
ATOM 1682 N N . GLN A 1 209 ? -21.336 -8.526 48.091 1.00 76.38 209 GLN A N 1
ATOM 1683 C CA . GLN A 1 209 ? -22.405 -7.537 47.934 1.00 76.38 209 GLN A CA 1
ATOM 1684 C C . GLN A 1 209 ? -23.564 -8.088 47.092 1.00 76.38 209 GLN A C 1
ATOM 1686 O O . GLN A 1 209 ? -24.709 -7.924 47.492 1.00 76.38 209 GLN A O 1
ATOM 1691 N N . LEU A 1 210 ? -23.294 -8.819 46.003 1.00 74.81 210 LEU A N 1
ATOM 1692 C CA . LEU A 1 210 ? -24.319 -9.518 45.217 1.00 74.81 210 LEU A CA 1
ATOM 1693 C C . LEU A 1 210 ? -25.003 -10.613 46.027 1.00 74.81 210 LEU A C 1
ATOM 1695 O O . LEU A 1 210 ? -26.213 -10.735 45.930 1.00 74.81 210 LEU A O 1
ATOM 1699 N N . CYS A 1 211 ? -24.272 -11.387 46.834 1.00 80.69 211 CYS A N 1
ATOM 1700 C CA . CYS A 1 211 ? -24.888 -12.411 47.680 1.00 80.69 211 CYS A CA 1
ATOM 1701 C C . CYS A 1 211 ? -25.815 -11.781 48.733 1.00 80.69 211 CYS A C 1
ATOM 1703 O O . CYS A 1 211 ? -26.930 -12.256 48.935 1.00 80.69 211 CYS A O 1
ATOM 1705 N N . LEU A 1 212 ? -25.397 -10.662 49.339 1.00 84.44 212 LEU A N 1
ATOM 1706 C CA . LEU A 1 212 ? -26.224 -9.906 50.280 1.00 84.44 212 LEU A CA 1
ATOM 1707 C C . LEU A 1 212 ? -27.463 -9.323 49.585 1.00 84.44 212 LEU A C 1
ATOM 1709 O O . LEU A 1 212 ? -28.569 -9.519 50.076 1.00 84.44 212 LEU A O 1
ATOM 1713 N N . ILE A 1 213 ? -27.301 -8.682 48.422 1.00 87.25 213 ILE A N 1
ATOM 1714 C CA . ILE A 1 213 ? -28.411 -8.149 47.615 1.00 87.25 213 ILE A CA 1
ATOM 1715 C C . ILE A 1 213 ? -29.379 -9.272 47.225 1.00 87.25 213 ILE A C 1
ATOM 1717 O O . ILE A 1 213 ? -30.573 -9.152 47.477 1.00 87.25 213 ILE A O 1
ATOM 1721 N N . LEU A 1 214 ? -28.885 -10.388 46.681 1.00 85.69 214 LEU A N 1
ATOM 1722 C CA . LEU A 1 214 ? -29.694 -11.545 46.285 1.00 85.69 214 LEU A CA 1
ATOM 1723 C C . LEU A 1 214 ? -30.503 -12.095 47.470 1.00 85.69 214 LEU A C 1
ATOM 1725 O O . LEU A 1 214 ? -31.707 -12.315 47.347 1.00 85.69 214 LEU A O 1
ATOM 1729 N N . TRP A 1 215 ? -29.861 -12.258 48.631 1.00 90.19 215 TRP A N 1
ATOM 1730 C CA . TRP A 1 215 ? -30.514 -12.724 49.855 1.00 90.19 215 TRP A CA 1
ATOM 1731 C C . TRP A 1 215 ? -31.610 -11.758 50.328 1.00 90.19 215 TRP A C 1
ATOM 1733 O O . TRP A 1 215 ? -32.730 -12.189 50.607 1.00 90.19 215 TRP A O 1
ATOM 1743 N N . LEU A 1 216 ? -31.328 -10.450 50.329 1.00 89.62 216 LEU A N 1
ATOM 1744 C CA . LEU A 1 216 ? -32.297 -9.415 50.699 1.00 89.62 216 LEU A CA 1
ATOM 1745 C C . LEU A 1 216 ? -33.502 -9.396 49.742 1.00 89.62 216 LEU A C 1
ATOM 1747 O O . LEU A 1 216 ? -34.643 -9.255 50.179 1.00 89.62 216 LEU A O 1
ATOM 1751 N N . THR A 1 217 ? -33.255 -9.591 48.444 1.00 90.44 217 THR A N 1
ATOM 1752 C CA . THR A 1 217 ? -34.302 -9.610 47.408 1.00 90.44 217 THR A CA 1
ATOM 1753 C C . THR A 1 217 ? -35.210 -10.835 47.550 1.00 90.44 217 THR A C 1
ATOM 1755 O O . THR A 1 217 ? -36.427 -10.716 47.427 1.00 90.44 217 THR A O 1
ATOM 1758 N N . CYS A 1 218 ? -34.647 -12.005 47.875 1.00 90.94 218 CYS A N 1
ATOM 1759 C CA . CYS A 1 218 ? -35.426 -13.211 48.175 1.00 90.94 218 CYS A CA 1
ATOM 1760 C C . CYS A 1 218 ? -36.353 -13.016 49.379 1.00 90.94 218 CYS A C 1
ATOM 1762 O O . CYS A 1 218 ? -37.526 -13.379 49.308 1.00 90.94 218 CYS A O 1
ATOM 1764 N N . ILE A 1 219 ? -35.852 -12.423 50.468 1.00 92.50 219 ILE A N 1
ATOM 1765 C CA . ILE A 1 219 ? -36.668 -12.142 51.660 1.00 92.50 219 ILE A CA 1
ATOM 1766 C C . ILE A 1 219 ? -37.795 -11.161 51.325 1.00 92.50 219 ILE A C 1
ATOM 1768 O O . ILE A 1 219 ? -38.939 -11.389 51.716 1.00 92.50 219 ILE A O 1
ATOM 1772 N N . ALA A 1 220 ? -37.496 -10.105 50.564 1.00 91.50 220 ALA A N 1
ATOM 1773 C CA . ALA A 1 220 ? -38.498 -9.138 50.126 1.00 91.50 220 ALA A CA 1
ATOM 1774 C C . ALA A 1 220 ? -39.601 -9.787 49.267 1.00 91.50 220 ALA A C 1
ATOM 1776 O O . ALA A 1 220 ? -40.779 -9.506 49.477 1.00 91.50 220 ALA A O 1
ATOM 1777 N N . LEU A 1 221 ? -39.244 -10.697 48.352 1.00 89.81 221 LEU A N 1
ATOM 1778 C CA . LEU A 1 221 ? -40.214 -11.454 47.551 1.00 89.81 221 LEU A CA 1
ATOM 1779 C C . LEU A 1 221 ? -41.090 -12.374 48.404 1.00 89.81 221 LEU A C 1
ATOM 1781 O O . LEU A 1 221 ? -42.290 -12.471 48.162 1.00 89.81 221 LEU A O 1
ATOM 1785 N N . LEU A 1 222 ? -40.507 -13.026 49.409 1.00 90.12 222 LEU A N 1
ATOM 1786 C CA . LEU A 1 222 ? -41.231 -13.925 50.307 1.00 90.12 222 LEU A CA 1
ATOM 1787 C C . LEU A 1 222 ? -42.257 -13.149 51.148 1.00 90.12 222 LEU A C 1
ATOM 1789 O O . LEU A 1 222 ? -43.401 -13.580 51.274 1.00 90.12 222 LEU A O 1
ATOM 1793 N N . LEU A 1 223 ? -41.878 -11.963 51.636 1.00 88.81 223 LEU A N 1
ATOM 1794 C CA . LEU A 1 223 ? -42.794 -11.041 52.314 1.00 88.81 223 LEU A CA 1
ATOM 1795 C C . LEU A 1 223 ? -43.903 -10.533 51.386 1.00 88.81 223 LEU A C 1
ATOM 1797 O O . LEU A 1 223 ? -45.061 -10.492 51.791 1.00 88.81 223 LEU A O 1
ATOM 1801 N N . PHE A 1 224 ? -43.570 -10.177 50.145 1.00 90.44 224 PHE A N 1
ATOM 1802 C CA . PHE A 1 224 ? -44.551 -9.715 49.162 1.00 90.44 224 PHE A CA 1
ATOM 1803 C C . PHE A 1 224 ? -45.571 -10.808 48.805 1.00 90.44 224 PHE A C 1
ATOM 1805 O O . PHE A 1 224 ? -46.764 -10.541 48.693 1.00 90.44 224 PHE A O 1
ATOM 1812 N N . LEU A 1 225 ? -45.114 -12.055 48.679 1.00 88.38 225 LEU A N 1
ATOM 1813 C CA . LEU A 1 225 ? -45.966 -13.204 48.383 1.00 88.38 225 LEU A CA 1
ATOM 1814 C C . LEU A 1 225 ? -46.868 -13.564 49.574 1.00 88.38 225 LEU A C 1
ATOM 1816 O O . LEU A 1 225 ? -48.043 -13.862 49.378 1.00 88.38 225 LEU A O 1
ATOM 1820 N N . LEU A 1 226 ? -46.351 -13.471 50.803 1.00 86.19 226 LEU A N 1
ATOM 1821 C CA . LEU A 1 226 ? -47.144 -13.648 52.023 1.00 86.19 226 LEU A CA 1
ATOM 1822 C C . LEU A 1 226 ? -48.223 -12.565 52.152 1.00 86.19 226 LEU A C 1
ATOM 1824 O O . LEU A 1 226 ? -49.353 -12.886 52.508 1.00 86.19 226 LEU A O 1
ATOM 1828 N N . LEU A 1 227 ? -47.899 -11.316 51.803 1.00 89.62 227 LEU A N 1
ATOM 1829 C CA . LEU A 1 227 ? -48.852 -10.203 51.778 1.00 89.62 227 LEU A CA 1
ATOM 1830 C C . LEU A 1 227 ? -49.963 -10.415 50.746 1.00 89.62 227 LEU A C 1
ATOM 1832 O O . LEU A 1 227 ? -51.095 -10.055 51.012 1.00 89.62 227 LEU A O 1
ATOM 1836 N N . ILE A 1 228 ? -49.666 -11.005 49.587 1.00 88.81 228 ILE A N 1
ATOM 1837 C CA . ILE A 1 228 ? -50.688 -11.330 48.576 1.00 88.81 228 ILE A CA 1
ATOM 1838 C C . ILE A 1 228 ? -51.601 -12.481 49.023 1.00 88.81 228 ILE A C 1
ATOM 1840 O O . ILE A 1 228 ? -52.764 -12.530 48.628 1.00 88.81 228 ILE A O 1
ATOM 1844 N N . ILE A 1 229 ? -51.065 -13.438 49.783 1.00 89.25 229 ILE A N 1
ATOM 1845 C CA . ILE A 1 229 ? -51.813 -14.606 50.268 1.00 89.25 229 ILE A CA 1
ATOM 1846 C C . ILE A 1 229 ? -52.705 -14.268 51.468 1.00 89.25 229 ILE A C 1
ATOM 1848 O O . ILE A 1 229 ? -53.737 -14.916 51.646 1.00 89.25 229 ILE A O 1
ATOM 1852 N N . THR A 1 230 ? -52.279 -13.315 52.297 1.00 82.75 230 THR A N 1
ATOM 1853 C CA . THR A 1 230 ? -52.989 -12.872 53.508 1.00 82.75 230 THR A CA 1
ATOM 1854 C C . THR A 1 230 ? -54.029 -11.818 53.164 1.00 82.75 230 THR A C 1
ATOM 1856 O O . THR A 1 230 ? -55.161 -11.932 53.680 1.00 82.75 230 THR A O 1
#